Protein AF-A0A938QP86-F1 (afdb_monomer_lite)

Radius of gyration: 21.77 Å; chains: 1; bounding box: 45×34×70 Å

Sequence (304 aa):
MVDLVSLARGNDSGGDGAPPPTPDELLLELMDLVALAFPEALDELHVAFVPNEDGRRPALTNLDGRARPARGEAPVKRPALGHEDAAVLDAINALLHDFADATLSQGGVRVLRGRIAVTAADDGARDVSLFDDDAGGAVVMTRRFDASELRWLLFTPALFRALERTAPAEAAQKARIDEALAGMRRFDIDMKKGMITFSTPDRPSSPWKFELVGSFVDEPKRFLWGWANDQVDPALVRGVDALRQRSLDPGLRALTDGSFGGPEPLFTRLARHAAVETGAHGLYRAPFSSTQGKGIMYLALRSL

Structure (mmCIF, N/CA/C/O backbone):
data_AF-A0A938QP86-F1
#
_entry.id   AF-A0A938QP86-F1
#
loop_
_atom_site.group_PDB
_atom_site.id
_atom_site.type_symbol
_atom_site.label_atom_id
_atom_site.label_alt_id
_atom_site.label_comp_id
_atom_site.label_asym_id
_atom_site.label_entity_id
_atom_site.label_seq_id
_atom_site.pdbx_PDB_ins_code
_atom_site.Cartn_x
_atom_site.Cartn_y
_atom_site.Cartn_z
_atom_site.occupancy
_atom_site.B_iso_or_equiv
_atom_site.auth_seq_id
_atom_site.auth_comp_id
_atom_site.auth_asym_id
_atom_site.auth_atom_id
_atom_site.pdbx_PDB_model_num
ATOM 1 N N . MET A 1 1 ? -11.245 11.732 -6.481 1.00 36.31 1 MET A N 1
ATOM 2 C CA . MET A 1 1 ? -10.434 11.448 -5.279 1.00 36.31 1 MET A CA 1
ATOM 3 C C . MET A 1 1 ? -10.430 9.942 -5.119 1.00 36.31 1 MET A C 1
ATOM 5 O O . MET A 1 1 ? -11.492 9.359 -5.277 1.00 36.31 1 MET A O 1
ATOM 9 N N . VAL A 1 2 ? -9.260 9.309 -5.016 1.00 45.75 2 VAL A N 1
ATOM 10 C CA . VAL A 1 2 ? -9.191 7.843 -4.872 1.00 45.75 2 VAL A CA 1
ATOM 11 C C . VAL A 1 2 ? -9.717 7.519 -3.497 1.00 45.75 2 VAL A C 1
ATOM 13 O O . VAL A 1 2 ? -9.242 8.120 -2.536 1.00 45.75 2 VAL A O 1
ATOM 16 N N . ASP A 1 3 ? -10.683 6.621 -3.414 1.00 61.88 3 ASP A N 1
ATOM 17 C CA . ASP A 1 3 ? -11.089 6.104 -2.125 1.00 61.88 3 ASP A CA 1
ATOM 18 C C . ASP A 1 3 ? -9.978 5.181 -1.618 1.00 61.88 3 ASP A C 1
ATOM 20 O O . ASP A 1 3 ? -9.820 4.061 -2.100 1.00 61.88 3 ASP A O 1
ATOM 24 N N . LEU A 1 4 ? -9.153 5.707 -0.712 1.00 62.09 4 LEU A N 1
ATOM 25 C CA . LEU A 1 4 ? -8.081 4.973 -0.041 1.00 62.09 4 LEU A CA 1
ATOM 26 C C . LEU A 1 4 ? -8.611 3.719 0.659 1.00 62.09 4 LEU A C 1
ATOM 28 O O . LEU A 1 4 ? -7.887 2.728 0.720 1.00 62.09 4 LEU A O 1
ATOM 32 N N . VAL A 1 5 ? -9.881 3.740 1.075 1.00 57.41 5 VAL A N 1
ATOM 33 C CA . VAL A 1 5 ? -10.546 2.608 1.720 1.00 57.41 5 VAL A CA 1
ATOM 34 C C . VAL A 1 5 ? -10.750 1.452 0.732 1.00 57.41 5 VAL A C 1
ATOM 36 O O . VAL A 1 5 ? -10.484 0.282 1.005 1.00 57.41 5 VAL A O 1
ATOM 39 N N . SER A 1 6 ? -11.093 1.782 -0.512 1.00 57.72 6 SER A N 1
ATOM 40 C CA . SER A 1 6 ? -11.202 0.806 -1.601 1.00 57.72 6 SER A CA 1
ATOM 41 C C . SER A 1 6 ? -9.851 0.196 -2.030 1.00 57.72 6 SER A C 1
ATOM 43 O O . SER A 1 6 ? -9.838 -0.828 -2.718 1.00 57.72 6 SER A O 1
ATOM 45 N N . LEU A 1 7 ? -8.707 0.789 -1.655 1.00 54.91 7 LEU A N 1
ATOM 46 C CA . LEU A 1 7 ? -7.375 0.317 -2.070 1.00 54.91 7 LEU A CA 1
ATOM 47 C C . LEU A 1 7 ? -6.914 -0.925 -1.298 1.00 54.91 7 LEU A C 1
ATOM 49 O O . LEU A 1 7 ? -6.267 -1.790 -1.892 1.00 54.91 7 LEU A O 1
ATOM 53 N N . ALA A 1 8 ? -7.276 -1.033 -0.016 1.00 50.41 8 ALA A N 1
ATOM 54 C CA . ALA A 1 8 ? -6.948 -2.185 0.825 1.00 50.41 8 ALA A CA 1
ATOM 55 C C . ALA A 1 8 ? -7.876 -3.383 0.575 1.00 50.41 8 ALA A C 1
ATOM 57 O O . ALA A 1 8 ? -7.439 -4.533 0.631 1.00 50.41 8 ALA A O 1
ATOM 58 N N . ARG A 1 9 ? -9.143 -3.120 0.225 1.00 59.59 9 ARG A N 1
ATOM 59 C CA . ARG A 1 9 ? -10.179 -4.153 0.054 1.00 59.59 9 ARG A CA 1
ATOM 60 C C . ARG A 1 9 ? -10.063 -4.982 -1.221 1.00 59.59 9 ARG A C 1
ATOM 62 O O . ARG A 1 9 ? -10.899 -5.850 -1.435 1.00 59.59 9 ARG A O 1
ATOM 69 N N . GLY A 1 10 ? -9.050 -4.733 -2.058 1.00 54.06 10 GLY A N 1
ATOM 70 C CA . GLY A 1 10 ? -8.737 -5.554 -3.227 1.00 54.06 10 GLY A CA 1
ATOM 71 C C . GLY A 1 10 ? -9.985 -5.951 -4.015 1.00 54.06 10 GLY A C 1
ATOM 72 O O . GLY A 1 10 ? -10.284 -7.130 -4.083 1.00 54.06 10 GLY A O 1
ATOM 73 N N . ASN A 1 11 ? -10.720 -4.987 -4.588 1.00 48.16 11 ASN A N 1
ATOM 74 C CA . ASN A 1 11 ? -11.992 -5.231 -5.294 1.00 48.16 11 ASN A CA 1
ATOM 75 C C . ASN A 1 11 ? -11.871 -6.258 -6.447 1.00 48.16 11 ASN A C 1
ATOM 77 O O . ASN A 1 11 ? -11.733 -5.864 -7.603 1.00 48.16 11 ASN A O 1
ATOM 81 N N . ASP A 1 12 ? -11.951 -7.552 -6.142 1.00 47.44 12 ASP A N 1
ATOM 82 C CA . ASP A 1 12 ? -12.477 -8.600 -7.033 1.00 47.44 12 ASP A CA 1
ATOM 83 C C . ASP A 1 12 ? -14.023 -8.627 -6.990 1.00 47.44 12 ASP A C 1
ATOM 85 O O . ASP A 1 12 ? -14.690 -9.375 -7.701 1.00 47.44 12 ASP A O 1
ATOM 89 N N . SER A 1 13 ? -14.622 -7.753 -6.184 1.00 43.81 13 SER A N 1
ATOM 90 C CA . SER A 1 13 ? -16.052 -7.590 -5.936 1.00 43.81 13 SER A CA 1
ATOM 91 C C . SER A 1 13 ? -16.722 -6.622 -6.918 1.00 43.81 13 SER A C 1
ATOM 93 O O . SER A 1 13 ? -17.427 -5.695 -6.532 1.00 43.81 13 SER A O 1
ATOM 95 N N . GLY A 1 14 ? -16.581 -6.869 -8.221 1.00 43.28 14 GLY A N 1
ATOM 96 C CA . GLY A 1 14 ? -17.419 -6.225 -9.247 1.00 43.28 14 GLY A CA 1
ATOM 97 C C . GLY A 1 14 ? -18.897 -6.661 -9.229 1.00 43.28 14 GLY A C 1
ATOM 98 O O . GLY A 1 14 ? -19.609 -6.432 -10.203 1.00 43.28 14 GLY A O 1
ATOM 99 N N . GLY A 1 15 ? -19.356 -7.324 -8.164 1.00 45.28 15 GLY A N 1
ATOM 100 C CA . GLY A 1 15 ? -20.731 -7.775 -7.981 1.00 45.28 15 GLY A CA 1
ATOM 101 C C . GLY A 1 15 ? -21.369 -7.103 -6.770 1.00 45.28 15 GLY A C 1
ATOM 102 O O . GLY A 1 15 ? -20.756 -7.040 -5.707 1.00 45.28 15 GLY A O 1
ATOM 103 N N . ASP A 1 16 ? -22.611 -6.657 -6.948 1.00 54.44 16 ASP A N 1
ATOM 104 C CA . ASP A 1 16 ? -23.518 -5.979 -6.004 1.00 54.44 16 ASP A CA 1
ATOM 105 C C . ASP A 1 16 ? -23.929 -6.867 -4.795 1.00 54.44 16 ASP A C 1
ATOM 107 O O . ASP A 1 16 ? -25.095 -6.975 -4.425 1.00 54.44 16 ASP A O 1
ATOM 111 N N . GLY A 1 17 ? -22.975 -7.600 -4.214 1.00 70.50 17 GLY A N 1
ATOM 112 C CA . GLY A 1 17 ? -23.221 -8.656 -3.231 1.00 70.50 17 GLY A CA 1
ATOM 113 C C . GLY A 1 17 ? -21.987 -9.150 -2.474 1.00 70.50 17 GLY A C 1
ATOM 114 O O . GLY A 1 17 ? -22.040 -10.233 -1.891 1.00 70.50 17 GLY A O 1
ATOM 115 N N . ALA A 1 18 ? -20.877 -8.405 -2.474 1.00 76.12 18 ALA A N 1
ATOM 116 C CA . ALA A 1 18 ? -19.797 -8.705 -1.540 1.00 76.12 18 ALA A CA 1
ATOM 117 C C . ALA A 1 18 ? -20.290 -8.484 -0.098 1.00 76.12 18 ALA A C 1
ATOM 119 O O . ALA A 1 18 ? -20.993 -7.499 0.155 1.00 76.12 18 ALA A O 1
ATOM 120 N N . PRO A 1 19 ? -19.965 -9.388 0.844 1.00 85.06 19 PRO A N 1
ATOM 121 C CA . PRO A 1 19 ? -20.315 -9.178 2.239 1.00 85.06 19 PRO A CA 1
ATOM 122 C C . PRO A 1 19 ? -19.681 -7.870 2.744 1.00 85.06 19 PRO A C 1
ATOM 124 O O . PRO A 1 19 ? -18.599 -7.499 2.279 1.00 85.06 19 PRO A O 1
ATOM 127 N N . PRO A 1 20 ? -20.340 -7.155 3.674 1.00 89.44 20 PRO A N 1
ATOM 128 C CA . PRO A 1 20 ? -19.738 -5.984 4.297 1.00 89.44 20 PRO A CA 1
ATOM 129 C C . PRO A 1 20 ? -18.424 -6.378 4.990 1.00 89.44 20 PRO A C 1
ATOM 131 O O . PRO A 1 20 ? -18.319 -7.506 5.485 1.00 89.44 20 PRO A O 1
ATOM 134 N N . PRO A 1 21 ? -17.441 -5.464 5.051 1.00 92.69 21 PRO A N 1
ATOM 135 C CA . PRO A 1 21 ? -16.165 -5.741 5.693 1.00 92.69 21 PRO A CA 1
ATOM 136 C C . PRO A 1 21 ? -16.362 -6.068 7.177 1.00 92.69 21 PRO A C 1
ATOM 138 O O . PRO A 1 21 ? -17.222 -5.510 7.867 1.00 92.69 21 PRO A O 1
ATOM 141 N N . THR A 1 22 ? -15.549 -6.988 7.672 1.00 95.69 22 THR A N 1
ATOM 142 C CA . THR A 1 22 ? -15.495 -7.361 9.085 1.00 95.69 22 THR A CA 1
ATOM 143 C C . THR A 1 22 ? -14.710 -6.329 9.903 1.00 95.69 22 THR A C 1
ATOM 145 O O . THR A 1 22 ? -13.830 -5.653 9.364 1.00 95.69 22 THR A O 1
ATOM 148 N N . PRO A 1 23 ? -14.959 -6.214 11.224 1.00 96.69 23 PRO A N 1
ATOM 149 C CA . PRO A 1 23 ? -14.144 -5.381 12.106 1.00 96.69 23 PRO A CA 1
ATOM 150 C C . PRO A 1 23 ? -12.644 -5.686 12.007 1.00 96.69 23 PRO A C 1
ATOM 152 O O . PRO A 1 23 ? -11.834 -4.766 12.057 1.00 96.69 23 PRO A O 1
ATOM 155 N N . ASP A 1 24 ? -12.272 -6.955 11.823 1.00 96.44 24 ASP A N 1
ATOM 156 C CA . ASP A 1 24 ? -10.874 -7.378 11.711 1.00 96.44 24 ASP A CA 1
ATOM 157 C C . ASP A 1 24 ? -10.206 -6.850 10.432 1.00 96.44 24 ASP A C 1
ATOM 159 O O . ASP A 1 24 ? -9.094 -6.325 10.495 1.00 96.44 24 ASP A O 1
ATOM 163 N N . GLU A 1 25 ? -10.886 -6.934 9.284 1.00 94.81 25 GLU A N 1
ATOM 164 C CA . GLU A 1 25 ? -10.389 -6.381 8.015 1.00 94.81 25 GLU A CA 1
ATOM 165 C C . GLU A 1 25 ? -10.189 -4.866 8.113 1.00 94.81 25 GLU A C 1
ATOM 167 O O . GLU A 1 25 ? -9.149 -4.347 7.706 1.00 94.81 25 GLU A O 1
ATOM 172 N N . LEU A 1 26 ? -11.146 -4.167 8.730 1.00 96.56 26 LEU A N 1
ATOM 173 C CA . LEU A 1 26 ? -11.072 -2.723 8.950 1.00 96.56 26 LEU A CA 1
ATOM 174 C C . LEU A 1 26 ? -9.932 -2.345 9.900 1.00 96.56 26 LEU A C 1
ATOM 176 O O . LEU A 1 26 ? -9.265 -1.339 9.687 1.00 96.56 26 LEU A O 1
ATOM 180 N N . LEU A 1 27 ? -9.658 -3.144 10.933 1.00 97.19 27 LEU A N 1
ATOM 181 C CA . LEU A 1 27 ? -8.523 -2.900 11.825 1.00 97.19 27 LEU A CA 1
ATOM 182 C C . LEU A 1 27 ? -7.174 -3.072 11.123 1.00 97.19 27 LEU A C 1
ATOM 184 O O . LEU A 1 27 ? -6.269 -2.274 11.363 1.00 97.19 27 LEU A O 1
ATOM 188 N N . LEU A 1 28 ? -7.023 -4.077 10.258 1.00 95.38 28 LEU A N 1
ATOM 189 C CA . LEU A 1 28 ? -5.807 -4.237 9.453 1.00 95.38 28 LEU A CA 1
ATOM 190 C C . LEU A 1 28 ? -5.635 -3.061 8.483 1.00 95.38 28 LEU A C 1
ATOM 192 O O . LEU A 1 28 ? -4.550 -2.493 8.376 1.00 95.38 28 LEU A O 1
ATOM 196 N N . GLU A 1 29 ? -6.717 -2.637 7.841 1.00 94.94 29 GLU A N 1
ATOM 197 C CA . GLU A 1 29 ? -6.720 -1.479 6.952 1.00 94.94 29 GLU A CA 1
ATOM 198 C C . GLU A 1 29 ? -6.389 -0.168 7.697 1.00 94.94 29 GLU A C 1
ATOM 200 O O . GLU A 1 29 ? -5.615 0.657 7.205 1.00 94.94 29 GLU A O 1
ATOM 205 N N . LEU A 1 30 ? -6.878 -0.004 8.931 1.00 96.56 30 LEU A N 1
ATOM 206 C CA . LEU A 1 30 ? -6.497 1.109 9.800 1.00 96.56 30 LEU A CA 1
ATOM 207 C C . LEU A 1 30 ? -4.992 1.103 10.072 1.00 96.56 30 LEU A C 1
ATOM 209 O O . LEU A 1 30 ? -4.360 2.155 10.001 1.00 96.56 30 LEU A O 1
ATOM 213 N N . MET A 1 31 ? -4.402 -0.061 10.362 1.00 95.94 31 MET A N 1
ATOM 214 C CA . MET A 1 31 ? -2.956 -0.172 10.580 1.00 95.94 31 MET A CA 1
ATOM 215 C C . MET A 1 31 ? -2.154 0.224 9.331 1.00 95.94 31 MET A C 1
ATOM 217 O O . MET A 1 31 ? -1.142 0.911 9.469 1.00 95.94 31 MET A O 1
ATOM 221 N N . ASP A 1 32 ? -2.619 -0.137 8.132 1.00 94.19 32 ASP A N 1
ATOM 222 C CA . ASP A 1 32 ? -2.009 0.273 6.858 1.00 94.19 32 ASP A CA 1
ATOM 223 C C . ASP A 1 32 ? -2.053 1.798 6.658 1.00 94.19 32 ASP A C 1
ATOM 225 O O . ASP A 1 32 ? -1.037 2.424 6.334 1.00 94.19 32 ASP A O 1
ATOM 229 N N . LEU A 1 33 ? -3.212 2.423 6.891 1.00 95.12 33 LEU A N 1
ATOM 230 C CA . LEU A 1 33 ? -3.362 3.878 6.783 1.00 95.12 33 LEU A CA 1
ATOM 231 C C . LEU A 1 33 ? -2.523 4.615 7.829 1.00 95.12 33 LEU A C 1
ATOM 233 O O . LEU A 1 33 ? -1.889 5.626 7.525 1.00 95.12 33 LEU A O 1
ATOM 237 N N . VAL A 1 34 ? -2.464 4.093 9.053 1.00 94.81 34 VAL A N 1
ATOM 238 C CA . VAL A 1 34 ? -1.620 4.665 10.101 1.00 94.81 34 VAL A CA 1
ATOM 239 C C . VAL A 1 34 ? -0.143 4.527 9.755 1.00 94.81 34 VAL A C 1
ATOM 241 O O . VAL A 1 34 ? 0.599 5.476 9.990 1.00 94.81 34 VAL A O 1
ATOM 244 N N . ALA A 1 35 ? 0.303 3.430 9.142 1.00 93.81 35 ALA A N 1
ATOM 245 C CA . ALA A 1 35 ? 1.689 3.301 8.692 1.00 93.81 35 ALA A CA 1
ATOM 246 C C . ALA A 1 35 ? 2.068 4.371 7.646 1.00 93.81 35 ALA A C 1
ATOM 248 O O . ALA A 1 35 ? 3.214 4.822 7.603 1.00 93.81 35 ALA A O 1
ATOM 249 N N . LEU A 1 36 ? 1.114 4.847 6.836 1.00 93.69 36 LEU A N 1
ATOM 250 C CA . LEU A 1 36 ? 1.328 5.994 5.943 1.00 93.69 36 LEU A CA 1
ATOM 251 C C . LEU A 1 36 ? 1.459 7.332 6.689 1.00 93.69 36 LEU A C 1
ATOM 253 O O . LEU A 1 36 ? 2.044 8.266 6.143 1.00 93.69 36 LEU A O 1
ATOM 257 N N . ALA A 1 37 ? 0.943 7.457 7.909 1.00 92.38 37 ALA A N 1
ATOM 258 C CA . ALA A 1 37 ? 1.147 8.634 8.756 1.00 92.38 37 ALA A CA 1
ATOM 259 C C . ALA A 1 37 ? 2.406 8.497 9.640 1.00 92.38 37 ALA A C 1
ATOM 261 O O . ALA A 1 37 ? 3.150 9.460 9.816 1.00 92.38 37 ALA A O 1
ATOM 262 N N . PHE A 1 38 ? 2.686 7.284 10.123 1.00 92.38 38 PHE A N 1
ATOM 263 C CA . PHE A 1 38 ? 3.784 6.927 11.021 1.00 92.38 38 PHE A CA 1
ATOM 264 C C . PHE A 1 38 ? 4.635 5.824 10.379 1.00 92.38 38 PHE A C 1
ATOM 266 O O . PHE A 1 38 ? 4.375 4.639 10.583 1.00 92.38 38 PHE A O 1
ATOM 273 N N . PRO A 1 39 ? 5.673 6.182 9.602 1.00 90.88 39 PRO A N 1
ATOM 274 C CA . PRO A 1 39 ? 6.473 5.202 8.867 1.00 90.88 39 PRO A CA 1
ATOM 275 C C . PRO A 1 39 ? 7.356 4.315 9.755 1.00 90.88 39 PRO A C 1
ATOM 277 O O . PRO A 1 39 ? 7.891 3.307 9.289 1.00 90.88 39 PRO A O 1
ATOM 280 N N . GLU A 1 40 ? 7.551 4.691 11.018 1.00 90.94 40 GLU A N 1
ATOM 281 C CA . GLU A 1 40 ? 8.317 3.909 11.982 1.00 90.94 40 GLU A CA 1
ATOM 282 C C . GLU A 1 40 ? 7.492 2.766 12.575 1.00 90.94 40 GLU A C 1
ATOM 284 O O . GLU A 1 40 ? 6.270 2.827 12.684 1.00 90.94 40 GLU A O 1
ATOM 289 N N . ALA A 1 41 ? 8.177 1.705 13.003 1.00 89.25 41 ALA A N 1
ATOM 290 C CA . ALA A 1 41 ? 7.521 0.656 13.769 1.00 89.25 41 ALA A CA 1
ATOM 291 C C . ALA A 1 41 ? 7.086 1.226 15.122 1.00 89.25 41 ALA A C 1
ATOM 293 O O . ALA A 1 41 ? 7.925 1.686 15.891 1.00 89.25 41 ALA A O 1
ATOM 294 N N . LEU A 1 42 ? 5.790 1.179 15.418 1.00 91.94 42 LEU A N 1
ATOM 295 C CA . LEU A 1 42 ? 5.244 1.632 16.693 1.00 91.94 42 LEU A CA 1
ATOM 296 C C . LEU A 1 42 ? 5.195 0.472 17.698 1.00 91.94 42 LEU A C 1
ATOM 298 O O . LEU A 1 42 ? 4.780 -0.637 17.352 1.00 91.94 42 LEU A O 1
ATOM 302 N N . ASP A 1 43 ? 5.614 0.737 18.937 1.00 93.88 43 ASP A N 1
ATOM 303 C CA . ASP A 1 43 ? 5.318 -0.128 20.087 1.00 93.88 43 ASP A CA 1
ATOM 304 C C . ASP A 1 43 ? 3.880 0.064 20.559 1.00 93.88 43 ASP A C 1
ATOM 306 O O . ASP A 1 43 ? 3.257 -0.864 21.071 1.00 93.88 43 ASP A O 1
ATOM 310 N N . GLU A 1 44 ? 3.367 1.280 20.398 1.00 95.81 44 GLU A N 1
ATOM 311 C CA . GLU A 1 44 ? 2.047 1.674 20.853 1.00 95.81 44 GLU A CA 1
ATOM 312 C C . GLU A 1 44 ? 1.468 2.711 19.891 1.00 95.81 44 GLU A C 1
ATOM 314 O O . GLU A 1 44 ? 2.169 3.633 19.479 1.00 95.81 44 GLU A O 1
ATOM 319 N N . LEU A 1 45 ? 0.199 2.556 19.537 1.00 97.00 45 LEU A N 1
ATOM 320 C CA . LEU A 1 45 ? -0.573 3.451 18.681 1.00 97.00 45 LEU A CA 1
ATOM 321 C C . LEU A 1 45 ? -1.912 3.724 19.361 1.00 97.00 45 LEU A C 1
ATOM 323 O O . LEU A 1 45 ? -2.565 2.791 19.825 1.00 97.00 45 LEU A O 1
ATOM 327 N N . HIS A 1 46 ? -2.336 4.984 19.364 1.00 97.94 46 HIS A N 1
ATOM 328 C CA . HIS A 1 46 ? -3.641 5.421 19.845 1.00 97.94 46 HIS A CA 1
ATOM 329 C C . HIS A 1 46 ? -4.364 6.207 18.757 1.00 97.94 46 HIS A C 1
ATOM 331 O O . HIS A 1 46 ? -3.870 7.227 18.276 1.00 97.94 46 HIS A O 1
ATOM 337 N N . VAL A 1 47 ? -5.563 5.749 18.412 1.00 98.38 47 VAL A N 1
ATOM 338 C CA . VAL A 1 47 ? -6.491 6.433 17.507 1.00 98.38 47 VAL A CA 1
ATOM 339 C C . VAL A 1 47 ? -7.678 6.892 18.341 1.00 98.38 47 VAL A C 1
ATOM 341 O O . VAL A 1 47 ? -8.522 6.072 18.698 1.00 98.38 47 VAL A O 1
ATOM 344 N N . ALA A 1 48 ? -7.724 8.173 18.705 1.00 98.50 48 ALA A N 1
ATOM 345 C CA . ALA A 1 48 ? -8.819 8.738 19.490 1.00 98.50 48 ALA A CA 1
ATOM 346 C C . ALA A 1 48 ? -9.845 9.408 18.577 1.00 98.50 48 ALA A C 1
ATOM 348 O O . ALA A 1 48 ? -9.488 10.075 17.601 1.00 98.50 48 ALA A O 1
ATOM 349 N N . PHE A 1 49 ? -11.120 9.245 18.907 1.00 98.62 49 PHE A N 1
ATOM 350 C CA . PHE A 1 49 ? -12.216 9.778 18.114 1.00 98.62 49 PHE A CA 1
ATOM 351 C C . PHE A 1 49 ? -13.397 10.191 18.990 1.00 98.62 49 PHE A C 1
ATOM 353 O O . PHE A 1 49 ? -13.618 9.672 20.085 1.00 98.62 49 PHE A O 1
ATOM 360 N N . VAL A 1 50 ? -14.162 11.155 18.493 1.00 98.50 50 VAL A N 1
ATOM 361 C CA . VAL A 1 50 ? -15.398 11.648 19.115 1.00 98.50 50 VAL A CA 1
ATOM 362 C C . VAL A 1 50 ? -16.497 11.721 18.059 1.00 98.50 50 VAL A C 1
ATOM 364 O O . VAL A 1 50 ? -16.180 11.692 16.870 1.00 98.50 50 VAL A O 1
ATOM 367 N N . PRO A 1 51 ? -17.777 11.852 18.440 1.00 98.38 51 PRO A N 1
ATOM 368 C CA . PRO A 1 51 ? -18.827 12.059 17.459 1.00 98.38 51 PRO A CA 1
ATOM 369 C C . PRO A 1 51 ? -18.544 13.326 16.638 1.00 98.38 51 PRO A C 1
ATOM 371 O O . PRO A 1 51 ? -18.183 14.365 17.194 1.00 98.38 51 PRO A O 1
ATOM 374 N N . ASN A 1 52 ? -18.704 13.237 15.321 1.00 97.00 52 ASN A N 1
ATOM 375 C CA . ASN A 1 52 ? -18.664 14.366 14.395 1.00 97.00 52 ASN A CA 1
ATOM 376 C C . ASN A 1 52 ? -19.792 15.384 14.690 1.00 97.00 52 ASN A C 1
ATOM 378 O O . ASN A 1 52 ? -20.614 15.192 15.584 1.00 97.00 52 ASN A O 1
ATOM 382 N N . GLU A 1 53 ? -19.865 16.468 13.912 1.00 96.19 53 GLU A N 1
ATOM 383 C CA . GLU A 1 53 ? -20.812 17.571 14.158 1.00 96.19 53 GLU A CA 1
ATOM 384 C C . GLU A 1 53 ? -22.292 17.147 14.205 1.00 96.19 53 GLU A C 1
ATOM 386 O O . GLU A 1 53 ? -23.065 17.725 14.967 1.00 96.19 53 GLU A O 1
ATOM 391 N N . ASP A 1 54 ? -22.698 16.134 13.428 1.00 96.00 54 ASP A N 1
ATOM 392 C CA . ASP A 1 54 ? -24.076 15.618 13.444 1.00 96.00 54 ASP A CA 1
ATOM 393 C C . ASP A 1 54 ? -24.330 14.569 14.543 1.00 96.00 54 ASP A C 1
ATOM 395 O O . ASP A 1 54 ? -25.471 14.139 14.738 1.00 96.00 54 ASP A O 1
ATOM 399 N N . GLY A 1 55 ? -23.283 14.170 15.272 1.00 96.19 55 GLY A N 1
ATOM 400 C CA . GLY A 1 55 ? -23.324 13.189 16.349 1.00 96.19 55 GLY A CA 1
ATOM 401 C C . GLY A 1 55 ? -23.571 11.751 15.890 1.00 96.19 55 GLY A C 1
ATOM 402 O O . GLY A 1 55 ? -23.892 10.903 16.722 1.00 96.19 55 GLY A O 1
ATOM 403 N N . ARG A 1 56 ? -23.483 11.452 14.586 1.00 95.44 56 ARG A N 1
ATOM 404 C CA . ARG A 1 56 ? -23.869 10.141 14.027 1.00 95.44 56 ARG A CA 1
ATOM 405 C C . ARG A 1 56 ? -22.692 9.247 13.679 1.00 95.44 56 ARG A C 1
ATOM 407 O O . ARG A 1 56 ? -22.907 8.048 13.484 1.00 95.44 56 ARG A O 1
ATOM 414 N N . ARG A 1 57 ? -21.492 9.811 13.547 1.00 96.44 57 ARG A N 1
ATOM 415 C CA . ARG A 1 57 ? -20.290 9.104 13.093 1.00 96.44 57 ARG A CA 1
ATOM 416 C C . ARG A 1 57 ? -19.099 9.449 13.979 1.00 96.44 57 ARG A C 1
ATOM 418 O O . ARG A 1 57 ? -19.009 10.587 14.431 1.00 96.44 57 ARG A O 1
ATOM 425 N N . PRO A 1 58 ? -18.173 8.513 14.219 1.00 97.75 58 PRO A N 1
ATOM 426 C CA . PRO A 1 58 ? -16.904 8.867 14.832 1.00 97.75 58 PRO A CA 1
ATOM 427 C C . PRO A 1 58 ? -16.088 9.748 13.874 1.00 97.75 58 PRO A C 1
ATOM 429 O O . PRO A 1 58 ? -16.105 9.552 12.659 1.00 97.75 58 PRO A O 1
ATOM 432 N N . ALA A 1 59 ? -15.368 10.709 14.435 1.00 97.69 59 ALA A N 1
ATOM 433 C CA . ALA A 1 59 ? -14.385 11.541 13.763 1.00 97.69 59 ALA A CA 1
ATOM 434 C C . ALA A 1 59 ? -13.083 11.529 14.565 1.00 97.69 59 ALA A C 1
ATOM 436 O O . ALA A 1 59 ? -13.086 11.701 15.788 1.00 97.69 59 ALA A O 1
ATOM 437 N N . LEU A 1 60 ? -11.974 11.322 13.864 1.00 98.06 60 LEU A N 1
ATOM 438 C CA . LEU A 1 60 ? -10.622 11.329 14.399 1.00 98.06 60 LEU A CA 1
ATOM 439 C C . LEU A 1 60 ? -10.327 12.677 15.071 1.00 98.06 60 LEU A C 1
ATOM 441 O O . LEU A 1 60 ? -10.457 13.731 14.452 1.00 98.06 60 LEU A O 1
ATOM 445 N N . THR A 1 61 ? -9.884 12.640 16.325 1.00 97.69 61 THR A N 1
ATOM 446 C CA . THR A 1 61 ? -9.453 13.830 17.078 1.00 97.69 61 THR A CA 1
ATOM 447 C C . THR A 1 61 ? -7.968 13.825 17.370 1.00 97.69 61 THR A C 1
ATOM 449 O O . THR A 1 61 ? -7.346 14.885 17.402 1.00 97.69 61 THR A O 1
ATOM 452 N N . ASN A 1 62 ? -7.399 12.642 17.585 1.00 97.19 62 ASN A N 1
ATOM 453 C CA . ASN A 1 62 ? -5.980 12.482 17.825 1.00 97.19 62 ASN A CA 1
ATOM 454 C C . ASN A 1 62 ? -5.481 11.174 17.220 1.00 97.19 62 ASN A C 1
ATOM 456 O O . ASN A 1 62 ? -6.156 10.144 17.282 1.00 97.19 62 ASN A O 1
ATOM 460 N N . LEU A 1 63 ? -4.269 11.228 16.686 1.00 96.81 63 LEU A N 1
ATOM 461 C CA . LEU A 1 63 ? -3.542 10.078 16.189 1.00 96.81 63 LEU A CA 1
ATOM 462 C C . LEU A 1 63 ? -2.120 10.171 16.737 1.00 96.81 63 LEU A C 1
ATOM 464 O O . LEU A 1 63 ? -1.364 11.055 16.342 1.00 96.81 63 LEU A O 1
ATOM 468 N N . ASP A 1 64 ? -1.791 9.291 17.677 1.00 96.19 64 ASP A N 1
ATOM 469 C CA . ASP A 1 64 ? -0.528 9.324 18.415 1.00 96.19 6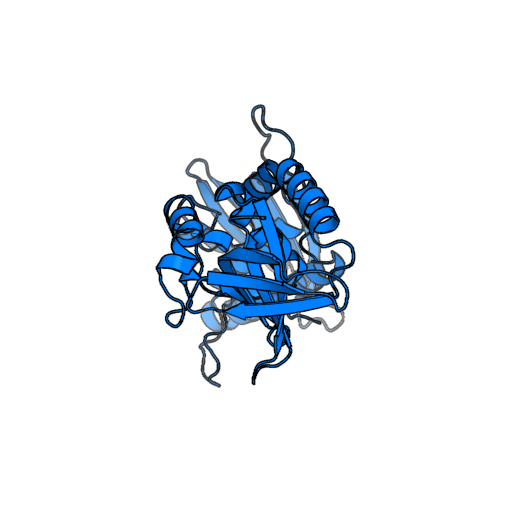4 ASP A CA 1
ATOM 470 C C . ASP A 1 64 ? 0.141 7.948 18.413 1.00 96.19 64 ASP A C 1
ATOM 472 O O . ASP A 1 64 ? -0.526 6.913 18.375 1.00 96.19 64 ASP A O 1
ATOM 476 N N . GLY A 1 65 ? 1.468 7.928 18.459 1.00 93.62 65 GLY A N 1
ATOM 477 C CA . GLY A 1 65 ? 2.252 6.710 18.369 1.00 93.62 65 GLY A CA 1
ATOM 478 C C . GLY A 1 65 ? 3.579 6.818 19.103 1.00 93.62 65 GLY A C 1
ATOM 479 O O . GLY A 1 65 ? 4.340 7.767 18.922 1.00 93.62 65 GLY A O 1
ATOM 480 N N . ARG A 1 66 ? 3.906 5.791 19.890 1.00 94.19 66 ARG A N 1
ATOM 481 C CA . ARG A 1 66 ? 5.237 5.618 20.469 1.00 94.19 66 ARG A CA 1
ATOM 482 C C . ARG A 1 66 ? 6.057 4.710 19.567 1.00 94.19 66 ARG A C 1
ATOM 484 O O . ARG A 1 66 ? 5.816 3.503 19.506 1.00 94.19 66 ARG A O 1
ATOM 491 N N . ALA A 1 67 ? 7.047 5.288 18.896 1.00 90.00 67 ALA A N 1
ATOM 492 C CA . ALA A 1 67 ? 8.000 4.528 18.102 1.00 90.00 67 ALA A CA 1
ATOM 493 C C . ALA A 1 67 ? 8.750 3.503 18.964 1.00 90.00 67 ALA A C 1
ATOM 495 O O . ALA A 1 67 ? 9.186 3.797 20.081 1.00 90.00 67 ALA A O 1
ATOM 496 N N . ARG A 1 68 ? 8.928 2.303 18.413 1.00 85.25 68 ARG A N 1
ATOM 497 C CA . ARG A 1 68 ? 9.845 1.300 18.939 1.00 85.25 68 ARG A CA 1
ATOM 498 C C . ARG A 1 68 ? 11.265 1.804 18.703 1.00 85.25 68 ARG A C 1
ATOM 500 O O . ARG A 1 68 ? 11.637 1.988 17.541 1.00 85.25 68 ARG A O 1
ATOM 507 N N . PRO A 1 69 ? 12.088 2.003 19.747 1.00 73.88 69 PRO A N 1
ATOM 508 C CA . PRO A 1 69 ? 13.453 2.463 19.557 1.00 73.88 69 PRO A CA 1
ATOM 509 C C . PRO A 1 69 ? 14.213 1.457 18.691 1.00 73.88 69 PRO A C 1
ATOM 511 O O . PRO A 1 69 ? 14.459 0.315 19.088 1.00 73.88 69 PRO A O 1
ATOM 514 N N . ALA A 1 70 ? 14.578 1.892 17.489 1.00 67.88 70 ALA A N 1
ATOM 515 C CA . ALA A 1 70 ? 15.420 1.134 16.585 1.00 67.88 70 ALA A CA 1
ATOM 516 C C . ALA A 1 70 ? 16.765 0.860 17.273 1.00 67.88 70 ALA A C 1
ATOM 518 O O . ALA A 1 70 ? 17.552 1.777 17.518 1.00 67.88 70 ALA A O 1
ATOM 519 N N . ARG A 1 71 ? 17.058 -0.404 17.605 1.00 73.81 71 ARG A N 1
ATOM 520 C CA . ARG A 1 71 ? 18.376 -0.787 18.134 1.00 73.81 71 ARG A CA 1
ATOM 521 C C . ARG A 1 71 ? 19.418 -0.679 17.019 1.00 73.81 71 ARG A C 1
ATOM 523 O O . ARG A 1 71 ? 19.701 -1.654 16.337 1.00 73.81 71 ARG A O 1
ATOM 530 N N . GLY A 1 72 ? 19.981 0.516 16.846 1.00 77.12 72 GLY A N 1
ATOM 531 C CA . GLY A 1 72 ? 21.050 0.783 15.881 1.00 77.12 72 GLY A CA 1
ATOM 532 C C . GLY A 1 72 ? 20.598 0.902 14.423 1.00 77.12 72 GLY A C 1
ATOM 533 O O . GLY A 1 72 ? 21.449 0.926 13.538 1.00 77.12 72 GLY A O 1
ATOM 534 N N . GLU A 1 73 ? 19.294 0.992 14.156 1.00 79.31 73 GLU A N 1
ATOM 535 C CA . GLU A 1 73 ? 18.774 1.218 12.804 1.00 79.31 73 GLU A CA 1
ATOM 536 C C . GLU A 1 73 ? 18.411 2.693 12.612 1.00 79.31 73 GLU A C 1
ATOM 538 O O . GLU A 1 73 ? 18.016 3.384 13.552 1.00 79.31 73 GLU A O 1
ATOM 543 N N . ALA A 1 74 ? 18.557 3.190 11.385 1.00 81.31 74 ALA A N 1
ATOM 544 C CA . ALA A 1 74 ? 18.164 4.553 11.062 1.00 81.31 74 ALA A CA 1
ATOM 545 C C . ALA A 1 74 ? 16.630 4.721 11.148 1.00 81.31 74 ALA A C 1
ATOM 547 O O . ALA A 1 74 ? 15.901 3.779 10.814 1.00 81.31 74 ALA A O 1
ATOM 548 N N . PRO A 1 75 ? 16.139 5.918 11.527 1.00 84.69 75 PRO A N 1
ATOM 549 C CA . PRO A 1 75 ? 14.726 6.277 11.428 1.00 84.69 75 PRO A CA 1
ATOM 550 C C . PRO A 1 75 ? 14.158 5.965 10.042 1.00 84.69 75 PRO A C 1
ATOM 552 O O . PRO A 1 75 ? 14.791 6.253 9.019 1.00 84.69 75 PRO A O 1
ATOM 555 N N . VAL A 1 76 ? 12.961 5.382 10.001 1.00 87.31 76 VAL A N 1
ATOM 556 C CA . VAL A 1 76 ? 12.296 5.045 8.739 1.00 87.31 76 VAL A CA 1
ATOM 557 C C . VAL A 1 76 ? 11.599 6.291 8.219 1.00 87.31 76 VAL A C 1
ATOM 559 O O . VAL A 1 76 ? 10.727 6.848 8.876 1.00 87.31 76 VAL A O 1
ATOM 562 N N . LYS A 1 77 ? 11.973 6.738 7.021 1.00 88.12 77 LYS A N 1
ATOM 563 C CA . LYS A 1 77 ? 11.299 7.858 6.362 1.00 88.12 77 LYS A CA 1
ATOM 564 C C . LYS A 1 77 ? 10.133 7.343 5.538 1.00 88.12 77 LYS A C 1
ATOM 566 O O . LYS A 1 77 ? 10.266 6.334 4.848 1.00 88.12 77 LYS A O 1
ATOM 571 N N . ARG A 1 78 ? 9.020 8.078 5.552 1.00 88.69 78 ARG A N 1
ATOM 572 C CA . ARG A 1 78 ? 7.907 7.819 4.640 1.00 88.69 78 ARG A CA 1
ATOM 573 C C . ARG A 1 78 ? 8.358 8.102 3.203 1.00 88.69 78 ARG A C 1
ATOM 575 O O . ARG A 1 78 ? 8.707 9.249 2.908 1.00 88.69 78 ARG A O 1
ATOM 582 N N . PRO A 1 79 ? 8.339 7.113 2.295 1.00 90.44 79 PRO A N 1
ATOM 583 C CA . PRO A 1 79 ? 8.653 7.366 0.897 1.00 90.44 79 PRO A CA 1
ATOM 584 C C . PRO A 1 79 ? 7.581 8.259 0.253 1.00 90.44 79 PRO A C 1
ATOM 586 O O . PRO A 1 79 ? 6.420 8.251 0.658 1.00 90.44 79 PRO A O 1
ATOM 589 N N . ALA A 1 80 ? 7.943 9.010 -0.789 1.00 92.56 80 ALA A N 1
ATOM 590 C CA . ALA A 1 80 ? 6.981 9.789 -1.569 1.00 92.56 80 ALA A CA 1
ATOM 591 C C . ALA A 1 80 ? 6.120 8.856 -2.442 1.00 92.56 80 ALA A C 1
ATOM 593 O O . ALA A 1 80 ? 6.434 8.605 -3.605 1.00 92.56 80 ALA A O 1
ATOM 594 N N . LEU A 1 81 ? 5.056 8.307 -1.852 1.00 94.62 81 LEU A N 1
ATOM 595 C CA . LEU A 1 81 ? 4.162 7.328 -2.480 1.00 94.62 81 LEU A CA 1
ATOM 596 C C . LEU A 1 81 ? 2.935 7.966 -3.155 1.00 94.62 81 LEU A C 1
ATOM 598 O O . LEU A 1 81 ? 2.136 7.259 -3.755 1.00 94.62 81 LEU A O 1
ATOM 602 N N . GLY A 1 82 ? 2.789 9.295 -3.101 1.00 94.31 82 GLY A N 1
ATOM 603 C CA . GLY A 1 82 ? 1.661 10.015 -3.713 1.00 94.31 82 GLY A CA 1
ATOM 604 C C . GLY A 1 82 ? 0.373 10.004 -2.887 1.00 94.31 82 GLY A C 1
ATOM 605 O O . GLY A 1 82 ? -0.696 10.265 -3.433 1.00 94.31 82 GLY A O 1
ATOM 606 N N . HIS A 1 83 ? 0.471 9.688 -1.594 1.00 92.50 83 HIS A N 1
ATOM 607 C CA . HIS A 1 83 ? -0.603 9.875 -0.623 1.00 92.50 83 HIS A CA 1
ATOM 608 C C . HIS A 1 83 ? -0.413 11.227 0.068 1.00 92.50 83 HIS A C 1
ATOM 610 O O . HIS A 1 83 ? 0.609 11.446 0.718 1.00 92.50 83 HIS A O 1
ATOM 616 N N . GLU A 1 84 ? -1.383 12.124 -0.091 1.00 93.56 84 GLU A N 1
ATOM 617 C CA . GLU A 1 84 ? -1.415 13.402 0.623 1.00 93.56 84 GLU A CA 1
ATOM 618 C C . GLU A 1 84 ? -1.889 13.189 2.064 1.00 93.56 84 GLU A C 1
ATOM 620 O O . GLU A 1 84 ? -2.805 12.398 2.296 1.00 93.56 84 GLU A O 1
ATOM 625 N N . ASP A 1 85 ? -1.323 13.927 3.021 1.00 93.38 85 ASP A N 1
ATOM 626 C CA . ASP A 1 85 ? -1.643 13.765 4.450 1.00 93.38 85 ASP A CA 1
ATOM 627 C C . ASP A 1 85 ? -3.137 13.939 4.732 1.00 93.38 85 ASP A C 1
ATOM 629 O O . ASP A 1 85 ? -3.738 13.122 5.425 1.00 93.38 85 ASP A O 1
ATOM 633 N N . ALA A 1 86 ? -3.758 14.954 4.126 1.00 94.44 86 ALA A N 1
ATOM 634 C CA . ALA A 1 86 ? -5.193 15.189 4.252 1.00 94.44 86 ALA A CA 1
ATOM 635 C C . ALA A 1 86 ? -6.018 13.990 3.753 1.00 94.44 86 ALA A C 1
ATOM 637 O O . ALA A 1 86 ? -6.948 13.566 4.427 1.00 94.44 86 ALA A O 1
ATOM 638 N N . ALA A 1 87 ? -5.626 13.382 2.629 1.00 93.06 87 ALA A N 1
ATOM 639 C CA . ALA A 1 87 ? -6.330 12.224 2.085 1.00 93.06 87 ALA A CA 1
ATOM 640 C C . ALA A 1 87 ? -6.185 10.984 2.983 1.00 93.06 87 ALA A C 1
ATOM 642 O O . ALA A 1 87 ? -7.135 10.217 3.117 1.00 93.06 87 ALA A O 1
ATOM 643 N N . VAL A 1 88 ? -5.022 10.790 3.617 1.00 94.25 88 VAL A N 1
ATOM 644 C CA . VAL A 1 88 ? -4.821 9.709 4.599 1.00 94.25 88 VAL A CA 1
ATOM 645 C C . VAL A 1 88 ? -5.717 9.919 5.822 1.00 94.25 88 VAL A C 1
ATOM 647 O O . VAL A 1 88 ? -6.369 8.977 6.263 1.00 94.25 88 VAL A O 1
ATOM 650 N N . LEU A 1 89 ? -5.806 11.146 6.344 1.00 95.62 89 LEU A N 1
ATOM 651 C CA . LEU A 1 89 ? -6.678 11.463 7.481 1.00 95.62 89 LEU A CA 1
ATOM 652 C C . LEU A 1 89 ? -8.167 11.316 7.136 1.00 95.62 89 LEU A C 1
ATOM 654 O O . LEU A 1 89 ? -8.933 10.789 7.945 1.00 95.62 89 LEU A O 1
ATOM 658 N N . ASP A 1 90 ? -8.582 11.728 5.938 1.00 95.12 90 ASP A N 1
ATOM 659 C CA . ASP A 1 90 ? -9.951 11.529 5.449 1.00 95.12 90 ASP A CA 1
ATOM 660 C C . ASP A 1 90 ? -10.290 10.034 5.347 1.00 95.12 90 ASP A C 1
ATOM 662 O O . ASP A 1 90 ? -11.371 9.610 5.760 1.00 95.12 90 ASP A O 1
ATOM 666 N N . ALA A 1 91 ? -9.346 9.218 4.869 1.00 95.06 91 ALA A N 1
ATOM 667 C CA . ALA A 1 91 ? -9.502 7.768 4.789 1.00 95.06 91 ALA A CA 1
ATOM 668 C C . ALA A 1 91 ? -9.635 7.117 6.172 1.00 95.06 91 ALA A C 1
ATOM 670 O O . ALA A 1 91 ? -10.503 6.271 6.366 1.00 95.06 91 ALA A O 1
ATOM 671 N N . ILE A 1 92 ? -8.831 7.548 7.152 1.00 96.62 92 ILE A N 1
ATOM 672 C CA . ILE A 1 92 ? -8.943 7.073 8.540 1.00 96.62 92 ILE A CA 1
ATOM 673 C C . ILE A 1 92 ? -10.319 7.429 9.117 1.00 96.62 92 ILE A C 1
ATOM 675 O O . ILE A 1 92 ? -10.949 6.584 9.746 1.00 96.62 92 ILE A O 1
ATOM 679 N N . ASN A 1 93 ? -10.826 8.643 8.878 1.00 96.50 93 ASN A N 1
ATOM 680 C CA . ASN A 1 93 ? -12.172 9.036 9.311 1.00 96.50 93 ASN A CA 1
ATOM 681 C C . ASN A 1 93 ? -13.270 8.166 8.683 1.00 96.50 93 ASN A C 1
ATOM 683 O O . ASN A 1 93 ? -14.170 7.707 9.388 1.00 96.50 93 ASN A O 1
ATOM 687 N N . ALA A 1 94 ? -13.197 7.923 7.372 1.00 96.06 94 ALA A N 1
ATOM 688 C CA . ALA A 1 94 ? -14.143 7.052 6.677 1.00 96.06 94 ALA A CA 1
ATOM 689 C C . ALA A 1 94 ? -14.104 5.621 7.236 1.00 96.06 94 ALA A C 1
ATOM 691 O O . ALA A 1 94 ? -15.146 5.039 7.528 1.00 96.06 94 ALA A O 1
ATOM 692 N N . LEU A 1 95 ? -12.905 5.091 7.481 1.00 97.00 95 LEU A N 1
ATOM 693 C CA . LEU A 1 95 ? -12.723 3.766 8.057 1.00 97.00 95 LEU A CA 1
ATOM 694 C C . LEU A 1 95 ? -13.279 3.669 9.479 1.00 97.00 95 LEU A C 1
ATOM 696 O O . LEU A 1 95 ? -13.936 2.684 9.803 1.00 97.00 95 LEU A O 1
ATOM 700 N N . LEU A 1 96 ? -13.063 4.678 10.330 1.00 97.69 96 LEU A N 1
ATOM 701 C CA . LEU A 1 96 ? -13.636 4.704 11.680 1.00 97.69 96 LEU A CA 1
ATOM 702 C C . LEU A 1 96 ? -15.167 4.620 11.641 1.00 97.69 96 LEU A C 1
ATOM 704 O O . LEU A 1 96 ? -15.764 3.939 12.476 1.00 97.69 96 LEU A O 1
ATOM 708 N N . HIS A 1 97 ? -15.806 5.276 10.666 1.00 96.62 97 HIS A N 1
ATOM 709 C CA . HIS A 1 97 ? -17.247 5.159 10.462 1.00 96.62 97 HIS A CA 1
ATOM 710 C C . HIS A 1 97 ? -17.660 3.729 10.097 1.00 96.62 97 HIS A C 1
ATOM 712 O O . HIS A 1 97 ? -18.539 3.181 10.767 1.00 96.62 97 HIS A O 1
ATOM 718 N N . ASP A 1 98 ? -17.011 3.126 9.098 1.00 96.56 98 ASP A N 1
ATOM 719 C CA . ASP A 1 98 ? -17.277 1.745 8.680 1.00 96.56 98 ASP A CA 1
ATOM 720 C C . ASP A 1 98 ? -17.051 0.762 9.838 1.00 96.56 98 ASP A C 1
ATOM 722 O O . ASP A 1 98 ? -17.824 -0.173 10.037 1.00 96.56 98 ASP A O 1
ATOM 726 N N . PHE A 1 99 ? -16.023 1.001 10.652 1.00 97.44 99 PHE A N 1
ATOM 727 C CA . PHE A 1 99 ? -15.683 0.172 11.803 1.00 97.44 99 PHE A CA 1
ATOM 728 C C . PHE A 1 99 ? -16.736 0.256 12.911 1.00 97.44 99 PHE A C 1
ATOM 730 O O . PHE A 1 99 ? -17.131 -0.776 13.460 1.00 97.44 99 PHE A O 1
ATOM 737 N N . ALA A 1 100 ? -17.253 1.451 13.211 1.00 97.38 100 ALA A N 1
ATOM 738 C CA . ALA A 1 100 ? -18.365 1.619 14.147 1.00 97.38 100 ALA A CA 1
ATOM 739 C C . ALA A 1 100 ? -19.646 0.903 13.672 1.00 97.38 100 ALA A C 1
ATOM 741 O O . ALA A 1 100 ? -20.387 0.348 14.485 1.00 97.38 100 ALA A O 1
ATOM 742 N N . ASP A 1 101 ? -19.910 0.880 12.364 1.00 96.81 101 ASP A N 1
ATOM 743 C CA . ASP A 1 101 ? -21.071 0.185 11.799 1.00 96.81 101 ASP A CA 1
ATOM 744 C C . ASP A 1 101 ? -20.865 -1.346 11.759 1.00 96.81 101 ASP A C 1
ATOM 746 O O . ASP A 1 101 ? -21.782 -2.117 12.071 1.00 96.81 101 ASP A O 1
ATOM 750 N N . ALA A 1 102 ? -19.650 -1.812 11.456 1.00 96.31 102 ALA A N 1
ATOM 751 C CA . ALA A 1 102 ? -19.286 -3.229 11.479 1.00 96.31 102 ALA A CA 1
ATOM 752 C C . ALA A 1 102 ? -19.359 -3.816 12.900 1.00 96.31 102 ALA A C 1
ATOM 754 O O . ALA A 1 102 ? -19.941 -4.880 13.114 1.00 96.31 102 ALA A O 1
ATOM 755 N N . THR A 1 103 ? -18.833 -3.100 13.896 1.00 96.50 103 THR A N 1
ATOM 756 C CA . THR A 1 103 ? -18.911 -3.513 15.310 1.00 96.50 103 THR A CA 1
ATOM 757 C C . THR A 1 103 ? -20.346 -3.534 15.834 1.00 96.50 103 THR A C 1
ATOM 759 O O . THR A 1 103 ? -20.716 -4.477 16.538 1.00 96.50 103 THR A O 1
ATOM 762 N N . LEU A 1 104 ? -21.196 -2.584 15.424 1.00 96.38 104 LEU A N 1
ATOM 763 C CA . LEU A 1 104 ? -22.618 -2.612 15.772 1.00 96.38 104 LEU A CA 1
ATOM 764 C C . LEU A 1 104 ? -23.316 -3.830 15.164 1.00 96.38 104 LEU A C 1
ATOM 766 O O . LEU A 1 104 ? -24.036 -4.543 15.859 1.00 96.38 104 LEU A O 1
ATOM 770 N N . SER A 1 105 ? -23.120 -4.059 13.866 1.00 95.44 105 SER A N 1
ATOM 771 C CA . SER A 1 105 ? -23.829 -5.117 13.140 1.00 95.44 105 SER A CA 1
ATOM 772 C C . SER A 1 105 ? -23.421 -6.527 13.575 1.00 95.44 105 SER A C 1
ATOM 774 O O . SER A 1 105 ? -24.271 -7.415 13.594 1.00 95.44 105 SER A O 1
ATOM 776 N N . GLN A 1 106 ? -22.157 -6.737 13.952 1.00 93.62 106 GLN A N 1
ATOM 777 C CA . GLN A 1 106 ? -21.628 -8.066 14.285 1.00 93.62 106 GLN A CA 1
ATOM 778 C C . GLN A 1 106 ? -21.511 -8.318 15.794 1.00 93.62 106 GLN A C 1
ATOM 780 O O . GLN A 1 106 ? -21.691 -9.449 16.241 1.00 93.62 106 GLN A O 1
ATOM 785 N N . GLY A 1 107 ? -21.222 -7.279 16.582 1.00 91.31 107 GLY A N 1
ATOM 786 C CA . GLY A 1 107 ? -21.000 -7.368 18.030 1.00 91.31 107 GLY A CA 1
ATOM 787 C C . GLY A 1 107 ? -22.071 -6.687 18.884 1.00 91.31 107 GLY A C 1
ATOM 788 O O . GLY A 1 107 ? -22.043 -6.823 20.104 1.00 91.31 107 GLY A O 1
ATOM 789 N N . GLY A 1 108 ? -23.012 -5.952 18.278 1.00 94.88 108 GLY A N 1
ATOM 790 C CA . GLY A 1 108 ? -24.070 -5.233 18.996 1.00 94.88 108 GLY A CA 1
ATOM 791 C C . GLY A 1 108 ? -23.598 -3.984 19.747 1.00 94.88 108 GLY A C 1
ATOM 792 O O . GLY A 1 108 ? -24.371 -3.413 20.513 1.00 94.88 108 GLY A O 1
ATOM 793 N N . VAL A 1 109 ? -22.351 -3.550 19.540 1.00 94.25 109 VAL A N 1
ATOM 794 C CA . VAL A 1 109 ? -21.750 -2.396 20.222 1.00 94.25 109 VAL A CA 1
ATOM 795 C C . VAL A 1 109 ? -21.373 -1.346 19.190 1.00 94.25 109 VAL A C 1
ATOM 797 O O . VAL A 1 109 ? -20.660 -1.646 18.240 1.00 94.25 109 VAL A O 1
ATOM 800 N N . ARG A 1 110 ? -21.817 -0.103 19.397 1.00 96.31 110 ARG A N 1
ATOM 801 C CA . ARG A 1 110 ? -21.421 1.043 18.574 1.00 96.31 110 ARG A CA 1
ATOM 802 C C . ARG A 1 110 ? -20.695 2.066 19.433 1.00 96.31 110 ARG A C 1
ATOM 804 O O . ARG A 1 110 ? -21.324 2.700 20.272 1.00 96.31 110 ARG A O 1
ATOM 811 N N . VAL A 1 111 ? -19.407 2.268 19.175 1.00 97.19 111 VAL A N 1
ATOM 812 C CA . VAL A 1 111 ? -18.601 3.276 19.876 1.00 97.19 111 VAL A CA 1
ATOM 813 C C . VAL A 1 111 ? -18.449 4.502 18.984 1.00 97.19 111 VAL A C 1
ATOM 815 O O . VAL A 1 111 ? -17.847 4.424 17.917 1.00 97.19 111 VAL A O 1
ATOM 818 N N . LEU A 1 112 ? -19.006 5.639 19.407 1.00 98.06 112 LEU A N 1
ATOM 819 C CA . LEU A 1 112 ? -18.863 6.923 18.700 1.00 98.06 112 LEU A CA 1
ATOM 820 C C . LEU A 1 112 ? -17.860 7.862 19.381 1.00 98.06 112 LEU A C 1
ATOM 822 O O . LEU A 1 112 ? -17.352 8.782 18.741 1.00 98.06 112 LEU A O 1
ATOM 826 N N . ARG A 1 113 ? -17.561 7.621 20.661 1.00 98.50 113 ARG A N 1
ATOM 827 C CA . ARG A 1 113 ? -16.551 8.322 21.451 1.00 98.50 113 ARG A CA 1
ATOM 828 C C . ARG A 1 113 ? -15.641 7.300 22.118 1.00 98.50 113 ARG A C 1
ATOM 830 O O . ARG A 1 113 ? -16.117 6.454 22.869 1.00 98.50 113 ARG A O 1
ATOM 837 N N . GLY A 1 114 ? -14.345 7.382 21.864 1.00 98.31 114 GLY A N 1
ATOM 838 C CA . GLY A 1 114 ? -13.416 6.432 22.448 1.00 98.31 114 GLY A CA 1
ATOM 839 C C . GLY A 1 114 ?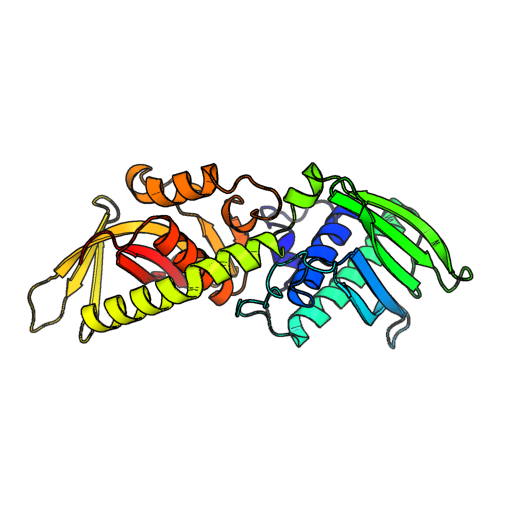 -12.042 6.464 21.814 1.00 98.31 114 GLY A C 1
ATOM 840 O O . GLY A 1 114 ? -11.630 7.440 21.179 1.00 98.31 114 GLY A O 1
ATOM 841 N N . ARG A 1 115 ? -11.327 5.352 21.978 1.00 98.50 115 ARG A N 1
ATOM 842 C CA . ARG A 1 115 ? -10.031 5.147 21.334 1.00 98.50 115 ARG A CA 1
ATOM 843 C C . ARG A 1 115 ? -9.803 3.697 20.943 1.00 98.50 115 ARG A C 1
ATOM 845 O O . ARG A 1 115 ? -10.243 2.780 21.634 1.00 98.50 115 ARG A O 1
ATOM 852 N N . ILE A 1 116 ? -9.048 3.501 19.870 1.00 98.56 116 ILE A N 1
ATOM 853 C CA . ILE A 1 116 ? -8.431 2.220 19.522 1.00 98.56 116 ILE A CA 1
ATOM 854 C C . ILE A 1 116 ? -6.968 2.292 19.952 1.00 98.56 116 ILE A C 1
ATOM 856 O O . ILE A 1 116 ? -6.250 3.205 19.546 1.00 98.56 116 ILE A O 1
ATOM 860 N N . ALA A 1 117 ? -6.531 1.339 20.771 1.00 98.38 117 ALA A N 1
ATOM 861 C CA . ALA A 1 117 ? -5.126 1.161 21.113 1.00 98.38 117 ALA A CA 1
ATOM 862 C C . ALA A 1 117 ? -4.575 -0.068 20.394 1.00 98.38 117 ALA A C 1
ATOM 864 O O . ALA A 1 117 ? -5.198 -1.128 20.451 1.00 98.38 117 ALA A O 1
ATOM 865 N N . VAL A 1 118 ? -3.415 0.066 19.756 1.00 97.75 118 VAL A N 1
ATOM 866 C CA . VAL A 1 118 ? -2.667 -1.051 19.170 1.00 97.75 118 VAL A CA 1
ATOM 867 C C . VAL A 1 118 ? -1.309 -1.130 19.853 1.00 97.75 118 VAL A C 1
ATOM 869 O O . VAL A 1 118 ? -0.546 -0.166 19.834 1.00 97.75 118 VAL A O 1
ATOM 872 N N . THR A 1 119 ? -0.992 -2.273 20.448 1.00 97.38 119 THR A N 1
ATOM 873 C CA . THR A 1 119 ? 0.265 -2.513 21.158 1.00 97.38 119 THR A CA 1
ATOM 874 C C . THR A 1 119 ? 1.021 -3.658 20.502 1.00 97.38 119 THR A C 1
ATOM 876 O O . THR A 1 119 ? 0.453 -4.687 20.134 1.00 97.38 119 THR A O 1
ATOM 879 N N . ALA A 1 120 ? 2.322 -3.474 20.326 1.00 94.88 120 ALA A N 1
ATOM 880 C CA . ALA A 1 120 ? 3.194 -4.505 19.802 1.00 94.88 120 ALA A CA 1
ATOM 881 C C . ALA A 1 120 ? 3.565 -5.514 20.893 1.00 94.88 120 ALA A C 1
ATOM 883 O O . ALA A 1 120 ? 4.095 -5.135 21.935 1.00 94.88 120 ALA A O 1
ATOM 884 N N . ALA A 1 121 ? 3.340 -6.798 20.623 1.00 94.44 121 ALA A N 1
ATOM 885 C CA . ALA A 1 121 ? 3.787 -7.882 21.487 1.00 94.44 121 ALA A CA 1
ATOM 886 C C . ALA A 1 121 ? 5.229 -8.316 21.154 1.00 94.44 121 ALA A C 1
ATOM 888 O O . ALA A 1 121 ? 5.756 -8.028 20.070 1.00 94.44 121 ALA A O 1
ATOM 889 N N . ASP A 1 122 ? 5.862 -9.034 22.085 1.00 90.50 122 ASP A N 1
ATOM 890 C CA . ASP A 1 122 ? 7.245 -9.517 21.950 1.00 90.50 122 ASP A CA 1
ATOM 891 C C . ASP A 1 122 ? 7.412 -10.571 20.844 1.00 90.50 122 ASP A C 1
ATOM 893 O O . ASP A 1 122 ? 8.469 -10.661 20.223 1.00 90.50 122 ASP A O 1
ATOM 897 N N . ASP A 1 123 ? 6.360 -11.338 20.555 1.00 91.12 123 ASP A N 1
ATOM 898 C CA . ASP A 1 123 ? 6.323 -12.347 19.488 1.00 91.12 123 ASP A CA 1
ATOM 899 C C . ASP A 1 123 ? 6.016 -11.757 18.098 1.00 91.12 123 ASP A C 1
ATOM 901 O O . ASP A 1 123 ? 5.860 -12.491 17.124 1.00 91.12 123 ASP A O 1
ATOM 905 N N . GLY A 1 124 ? 5.930 -10.427 17.993 1.00 89.56 124 GLY A N 1
ATOM 906 C CA . GLY A 1 124 ? 5.632 -9.721 16.750 1.00 89.56 124 GLY A CA 1
ATOM 907 C C . GLY A 1 124 ? 4.142 -9.530 16.467 1.00 89.56 124 GLY A C 1
ATOM 908 O O . GLY A 1 124 ? 3.820 -8.791 15.536 1.00 89.56 124 GLY A O 1
ATOM 909 N N . ALA A 1 125 ? 3.247 -10.105 17.275 1.00 94.94 125 ALA A N 1
ATOM 910 C CA . ALA A 1 125 ? 1.810 -9.881 17.157 1.00 94.94 125 ALA A CA 1
ATOM 911 C C . ALA A 1 125 ? 1.415 -8.425 17.481 1.00 94.94 125 ALA A C 1
ATOM 913 O O . ALA A 1 125 ? 2.218 -7.603 17.956 1.00 94.94 125 ALA A O 1
ATOM 914 N N . ARG A 1 126 ? 0.149 -8.099 17.214 1.00 96.50 126 ARG A N 1
ATOM 915 C CA . ARG A 1 126 ? -0.467 -6.815 17.562 1.00 96.50 126 ARG A CA 1
ATOM 916 C C . ARG A 1 126 ? -1.720 -7.041 18.388 1.00 96.50 126 ARG A C 1
ATOM 918 O O . ARG A 1 126 ? -2.673 -7.646 17.910 1.00 96.50 126 ARG A O 1
ATOM 925 N N . ASP A 1 127 ? -1.712 -6.528 19.609 1.00 98.19 127 ASP A N 1
ATOM 926 C CA . ASP A 1 127 ? -2.880 -6.513 20.479 1.00 98.19 127 ASP A CA 1
ATOM 927 C C . ASP A 1 127 ? -3.648 -5.215 20.258 1.00 98.19 127 ASP A C 1
ATOM 929 O O . ASP A 1 127 ? -3.090 -4.125 20.351 1.00 98.19 127 ASP A O 1
ATOM 933 N N . VAL A 1 128 ? -4.930 -5.338 19.949 1.00 98.31 128 VAL A N 1
ATOM 934 C CA . VAL A 1 128 ? -5.846 -4.240 19.661 1.00 98.31 128 VAL A CA 1
ATOM 935 C C . VAL A 1 128 ? -6.931 -4.215 20.719 1.00 98.31 128 VAL A C 1
ATOM 937 O O . VAL A 1 128 ? -7.506 -5.249 21.060 1.00 98.31 128 VAL A O 1
ATOM 940 N N . SER A 1 129 ? -7.219 -3.032 21.249 1.00 98.50 129 SER A N 1
ATOM 941 C CA . SER A 1 129 ? -8.299 -2.809 22.210 1.00 98.50 129 SER A CA 1
ATOM 942 C C . SER A 1 129 ? -9.129 -1.596 21.807 1.00 98.50 129 SER A C 1
ATOM 944 O O . SER A 1 129 ? -8.573 -0.532 21.536 1.00 98.50 129 SER A O 1
ATOM 946 N N . LEU A 1 130 ? -10.452 -1.755 21.795 1.00 98.50 130 LEU A N 1
ATOM 947 C CA . LEU A 1 130 ? -11.418 -0.672 21.614 1.00 98.50 130 LEU A CA 1
ATOM 948 C C . LEU A 1 130 ? -11.960 -0.250 22.979 1.00 98.50 130 LEU A C 1
ATOM 950 O O . LEU A 1 130 ? -12.507 -1.077 23.713 1.00 98.50 130 LEU A O 1
ATOM 954 N N . PHE A 1 131 ? -11.822 1.033 23.292 1.00 98.50 131 PHE A N 1
ATOM 955 C CA . PHE A 1 131 ? -12.316 1.649 24.518 1.00 98.50 131 PHE A CA 1
ATOM 956 C C . PHE A 1 131 ? -13.539 2.511 24.207 1.00 98.50 131 PHE A C 1
ATOM 958 O O . PHE A 1 131 ? -13.510 3.270 23.238 1.00 98.50 131 PHE A O 1
ATOM 965 N N . ASP A 1 132 ? -14.571 2.408 25.039 1.00 98.38 132 ASP A N 1
ATOM 966 C CA . ASP A 1 132 ? -15.778 3.234 24.987 1.00 98.38 132 ASP A CA 1
ATOM 967 C C . ASP A 1 132 ? -15.760 4.248 26.139 1.00 98.38 132 ASP A C 1
ATOM 969 O O . ASP A 1 132 ? -15.871 3.885 27.316 1.00 98.38 132 ASP A O 1
ATOM 973 N N . ASP A 1 133 ? -15.596 5.525 25.798 1.00 97.88 133 ASP A N 1
ATOM 974 C CA . ASP A 1 133 ? -15.510 6.605 26.782 1.00 97.88 133 ASP A CA 1
ATOM 975 C C . ASP A 1 133 ? -16.876 6.931 27.404 1.00 97.88 133 ASP A C 1
ATOM 977 O O . ASP A 1 133 ? -16.930 7.348 28.564 1.00 97.88 133 ASP A O 1
ATOM 981 N N . ASP A 1 134 ? -17.979 6.695 26.686 1.00 96.25 134 ASP A N 1
ATOM 982 C CA . ASP A 1 134 ? -19.333 6.877 27.223 1.00 96.25 134 ASP A CA 1
ATOM 983 C C . ASP A 1 134 ? -19.658 5.782 28.261 1.00 96.25 134 ASP A C 1
ATOM 985 O O . ASP A 1 134 ? -20.425 6.006 29.200 1.00 96.25 134 ASP A O 1
ATOM 989 N N . ALA A 1 135 ? -18.985 4.629 28.165 1.00 95.44 135 ALA A N 1
ATOM 990 C CA . ALA A 1 135 ? -18.969 3.571 29.175 1.00 95.44 135 ALA A CA 1
ATOM 991 C C . ALA A 1 135 ? -17.857 3.742 30.237 1.00 95.44 135 ALA A C 1
ATOM 993 O O . ALA A 1 135 ? -17.453 2.773 30.884 1.00 95.44 135 ALA A O 1
ATOM 994 N N . GLY A 1 136 ? -17.340 4.961 30.434 1.00 96.00 136 GLY A N 1
ATOM 995 C CA . GLY A 1 136 ? -16.312 5.251 31.440 1.00 96.00 136 GLY A CA 1
ATOM 996 C C . GLY A 1 136 ? -14.915 4.738 31.075 1.00 96.00 136 GLY A C 1
ATOM 997 O O . GLY A 1 136 ? -14.115 4.455 31.967 1.00 96.00 136 GLY A O 1
ATOM 998 N N . GLY A 1 137 ? -14.624 4.591 29.780 1.00 96.12 137 GLY A N 1
ATOM 999 C CA . GLY A 1 137 ? -13.349 4.085 29.272 1.00 96.12 137 GLY A CA 1
ATOM 1000 C C . GLY A 1 137 ? -13.227 2.562 29.353 1.00 96.12 137 GLY A C 1
ATOM 1001 O O . GLY A 1 137 ? -12.116 2.037 29.455 1.00 96.12 137 GLY A O 1
ATOM 1002 N N . ALA A 1 1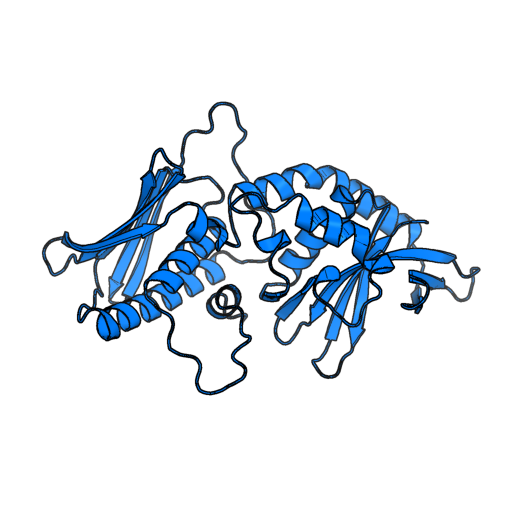38 ? -14.350 1.840 29.355 1.00 97.44 138 ALA A N 1
ATOM 1003 C CA . ALA A 1 138 ? -14.356 0.383 29.390 1.00 97.44 138 ALA A CA 1
ATOM 1004 C C . ALA A 1 138 ? -13.822 -0.205 28.075 1.00 97.44 138 ALA A C 1
ATOM 1006 O O . ALA A 1 138 ? -14.101 0.308 26.992 1.00 97.44 138 ALA A O 1
ATOM 1007 N N . VAL A 1 139 ? -13.083 -1.314 28.160 1.00 98.06 139 VAL A N 1
ATOM 1008 C CA . VAL A 1 139 ? -12.691 -2.088 26.975 1.00 98.06 139 VAL A CA 1
ATOM 1009 C C . VAL A 1 139 ? -13.897 -2.895 26.507 1.00 98.06 139 VAL A C 1
ATOM 1011 O O . VAL A 1 139 ? -14.354 -3.786 27.222 1.00 98.06 139 VAL A O 1
ATOM 1014 N N . VAL A 1 140 ? -14.398 -2.595 25.312 1.00 97.50 140 VAL A N 1
ATOM 1015 C CA . VAL A 1 140 ? -15.580 -3.258 24.732 1.00 97.50 140 VAL A CA 1
ATOM 1016 C C . VAL A 1 140 ? -15.226 -4.270 23.644 1.00 97.50 140 VAL A C 1
ATOM 1018 O O . VAL A 1 140 ? -16.058 -5.093 23.275 1.00 97.50 140 VAL A O 1
ATOM 1021 N N . MET A 1 141 ? -13.986 -4.247 23.148 1.00 97.69 141 MET A N 1
ATOM 1022 C CA . MET A 1 141 ? -13.473 -5.238 22.204 1.00 97.69 141 MET A CA 1
ATOM 1023 C C . MET A 1 141 ? -11.970 -5.422 22.392 1.00 97.69 141 MET A C 1
ATOM 1025 O O . MET A 1 141 ? -11.241 -4.442 22.561 1.00 97.69 141 MET A O 1
ATOM 1029 N N . THR A 1 142 ? -11.502 -6.666 22.303 1.00 97.75 142 THR A N 1
ATOM 1030 C CA . THR A 1 142 ? -10.079 -7.001 22.202 1.00 97.75 142 THR A CA 1
ATOM 1031 C C . THR A 1 142 ? -9.840 -7.937 21.027 1.00 97.75 142 THR A C 1
ATOM 1033 O O . THR A 1 142 ? -10.650 -8.820 20.745 1.00 97.75 142 THR A O 1
ATOM 1036 N N . ARG A 1 143 ? -8.717 -7.748 20.336 1.00 97.62 143 ARG A N 1
ATOM 1037 C CA . ARG A 1 143 ? -8.302 -8.590 19.214 1.00 97.62 143 ARG A CA 1
ATOM 1038 C C . ARG A 1 143 ? -6.787 -8.677 19.150 1.00 97.62 143 ARG A C 1
ATOM 1040 O O . ARG A 1 143 ? -6.116 -7.658 19.186 1.00 97.62 143 ARG A O 1
ATOM 1047 N N . ARG A 1 144 ? -6.243 -9.883 19.018 1.00 97.94 144 ARG A N 1
ATOM 1048 C CA . ARG A 1 144 ? -4.806 -10.110 18.823 1.00 97.94 144 ARG A CA 1
ATOM 1049 C C . ARG A 1 144 ? -4.536 -10.581 17.405 1.00 97.94 144 ARG A C 1
ATOM 1051 O O . ARG A 1 144 ? -4.927 -11.702 17.118 1.00 97.94 144 ARG A O 1
ATOM 1058 N N . PHE A 1 145 ? -3.863 -9.794 16.571 1.00 96.75 145 PHE A N 1
ATOM 1059 C CA . PHE A 1 145 ? -3.422 -10.205 15.233 1.00 96.75 145 PHE A CA 1
ATOM 1060 C C . PHE A 1 145 ? -2.055 -10.873 15.291 1.00 96.75 145 PHE A C 1
ATOM 1062 O O . PHE A 1 145 ? -1.080 -10.252 15.726 1.00 96.75 145 PHE A O 1
ATOM 1069 N N . ASP A 1 146 ? -1.970 -12.124 14.848 1.00 95.12 146 ASP A N 1
ATOM 1070 C CA . ASP A 1 146 ? -0.691 -12.827 14.779 1.00 95.12 146 ASP A CA 1
ATOM 1071 C 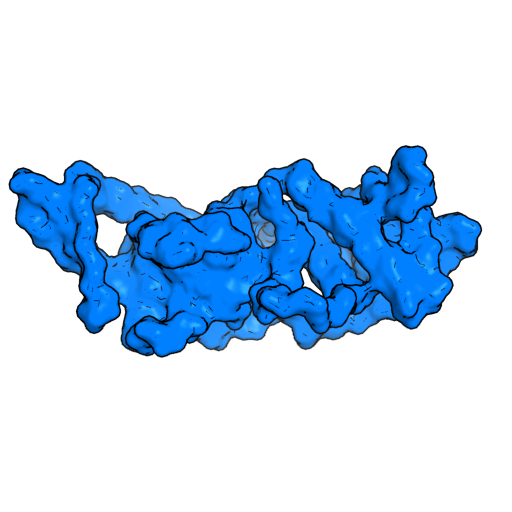C . ASP A 1 146 ? 0.142 -12.422 13.544 1.00 95.12 146 ASP A C 1
ATOM 1073 O O . ASP A 1 146 ? -0.309 -11.704 12.649 1.00 95.12 146 ASP A O 1
ATOM 1077 N N . ALA A 1 147 ? 1.394 -12.883 13.480 1.00 89.50 147 ALA A N 1
ATOM 1078 C CA . ALA A 1 147 ? 2.299 -12.558 12.376 1.00 89.50 147 ALA A CA 1
ATOM 1079 C C . ALA A 1 147 ? 1.788 -13.027 10.996 1.00 89.50 147 ALA A C 1
ATOM 1081 O O . ALA A 1 147 ? 2.123 -12.420 9.976 1.00 89.50 147 ALA A O 1
ATOM 1082 N N . SER A 1 148 ? 0.985 -14.095 10.948 1.00 90.31 148 SER A N 1
ATOM 1083 C CA . SER A 1 148 ? 0.395 -14.609 9.711 1.00 90.31 148 SER A CA 1
ATOM 1084 C C . SER A 1 148 ? -0.752 -13.734 9.209 1.00 90.31 148 SER A C 1
ATOM 1086 O O . SER A 1 148 ? -0.984 -13.680 8.004 1.00 90.31 148 SER A O 1
ATOM 1088 N N . GLU A 1 149 ? -1.425 -13.006 10.095 1.00 92.50 149 GLU A N 1
ATOM 1089 C CA . GLU A 1 149 ? -2.452 -12.030 9.735 1.00 92.50 149 GLU A CA 1
ATOM 1090 C C . GLU A 1 149 ? -1.829 -10.684 9.356 1.00 92.50 149 GLU A C 1
ATOM 1092 O O . GLU A 1 149 ? -2.217 -10.064 8.372 1.00 92.50 149 GLU A O 1
ATOM 1097 N N . LEU A 1 150 ? -0.776 -10.258 10.055 1.00 91.75 150 LEU A N 1
ATOM 1098 C CA . LEU A 1 150 ? -0.076 -9.004 9.749 1.00 91.75 150 LEU A CA 1
ATOM 1099 C C . LEU A 1 150 ? 0.638 -9.018 8.389 1.00 91.75 150 LEU A C 1
ATOM 1101 O O . LEU A 1 150 ? 0.974 -7.961 7.855 1.00 91.75 150 LEU A O 1
ATOM 1105 N N . ARG A 1 151 ? 0.830 -10.194 7.775 1.00 89.56 151 ARG A N 1
ATOM 1106 C CA . ARG A 1 151 ? 1.291 -10.293 6.379 1.00 89.56 151 ARG A CA 1
ATOM 1107 C C . ARG A 1 151 ? 0.303 -9.669 5.386 1.00 89.56 151 ARG A C 1
ATOM 1109 O O . ARG A 1 151 ? 0.682 -9.438 4.244 1.00 89.56 151 ARG A O 1
ATOM 1116 N N . TRP A 1 152 ? -0.944 -9.434 5.801 1.00 89.12 152 TRP A N 1
ATOM 1117 C CA . TRP A 1 152 ? -1.948 -8.750 4.995 1.00 89.12 152 TRP A CA 1
ATOM 1118 C C . TRP A 1 152 ? -1.721 -7.233 4.924 1.00 89.12 152 TRP A C 1
ATOM 1120 O O . TRP A 1 152 ? -2.338 -6.585 4.089 1.00 89.12 152 TRP A O 1
ATOM 1130 N N . LEU A 1 153 ? -0.821 -6.655 5.718 1.00 93.38 153 LEU A N 1
ATOM 1131 C CA . LEU A 1 153 ? -0.528 -5.223 5.641 1.00 93.38 153 LEU A CA 1
ATOM 1132 C C . LEU A 1 153 ? 0.266 -4.885 4.372 1.00 93.38 153 LEU A C 1
ATOM 1134 O O . LEU A 1 153 ? 1.322 -5.472 4.105 1.00 93.38 153 LEU A O 1
ATOM 1138 N N . LEU A 1 154 ? -0.242 -3.933 3.589 1.00 93.81 154 LEU A N 1
ATOM 1139 C CA . LEU A 1 154 ? 0.425 -3.387 2.409 1.00 93.81 154 LEU A CA 1
ATOM 1140 C C . LEU A 1 154 ? 1.540 -2.415 2.789 1.00 93.81 154 LEU A C 1
ATOM 1142 O O . LEU A 1 154 ? 2.616 -2.457 2.190 1.00 93.81 154 LEU A O 1
ATOM 1146 N N . PHE A 1 155 ? 1.297 -1.546 3.767 1.00 95.12 155 PHE A N 1
ATOM 1147 C CA . PHE A 1 155 ? 2.213 -0.485 4.155 1.00 95.12 155 PHE A CA 1
ATOM 1148 C C . PHE A 1 155 ? 2.855 -0.821 5.489 1.00 95.12 155 PHE A C 1
ATOM 1150 O O . PHE A 1 155 ? 2.222 -0.815 6.539 1.00 95.12 155 PHE A O 1
ATOM 1157 N N . THR A 1 156 ? 4.156 -1.101 5.455 1.00 94.44 156 THR A N 1
ATOM 1158 C CA . THR A 1 156 ? 4.905 -1.432 6.665 1.00 94.44 156 THR A CA 1
ATOM 1159 C C . THR A 1 156 ? 6.265 -0.741 6.695 1.00 94.44 156 THR A C 1
ATOM 1161 O O . THR A 1 156 ? 6.831 -0.415 5.642 1.00 94.44 156 THR A O 1
ATOM 1164 N N . PRO A 1 157 ? 6.868 -0.600 7.889 1.00 93.06 157 PRO A N 1
ATOM 1165 C CA . PRO A 1 157 ? 8.250 -0.151 8.011 1.00 93.06 157 PRO A CA 1
ATOM 1166 C C . PRO A 1 157 ? 9.235 -1.015 7.205 1.00 93.06 157 PRO A C 1
ATOM 1168 O O . PRO A 1 157 ? 10.218 -0.494 6.678 1.00 93.06 157 PRO A O 1
ATOM 1171 N N . ALA A 1 158 ? 8.974 -2.324 7.069 1.00 93.06 158 ALA A N 1
ATOM 1172 C CA . ALA A 1 158 ? 9.806 -3.230 6.276 1.00 93.06 158 ALA A CA 1
ATOM 1173 C C . ALA A 1 158 ? 9.773 -2.864 4.784 1.00 93.06 158 ALA A C 1
ATOM 1175 O O . ALA A 1 158 ? 10.832 -2.736 4.163 1.00 93.06 158 ALA A O 1
ATOM 1176 N N . LEU A 1 159 ? 8.582 -2.603 4.233 1.00 96.00 159 LEU A N 1
ATOM 1177 C CA . LEU A 1 159 ? 8.439 -2.124 2.859 1.00 96.00 159 LEU A CA 1
ATOM 1178 C C . LEU A 1 159 ? 9.150 -0.781 2.665 1.00 96.00 159 LEU A C 1
ATOM 1180 O O . LEU A 1 159 ? 9.920 -0.622 1.721 1.00 96.00 159 LEU A O 1
ATOM 1184 N N . PHE A 1 160 ? 8.940 0.186 3.560 1.00 95.94 160 PHE A N 1
ATOM 1185 C CA . PHE A 1 160 ? 9.557 1.509 3.427 1.00 95.94 160 PHE A CA 1
ATOM 1186 C C . PHE A 1 160 ? 11.083 1.446 3.451 1.00 95.94 160 PHE A C 1
ATOM 1188 O O . PHE A 1 160 ? 11.733 2.094 2.630 1.00 95.94 160 PHE A O 1
ATOM 1195 N N . ARG A 1 161 ? 11.664 0.606 4.313 1.00 93.94 161 ARG A N 1
ATOM 1196 C CA . ARG A 1 161 ? 13.110 0.345 4.330 1.00 93.94 161 ARG A CA 1
ATOM 1197 C C . ARG A 1 161 ? 13.596 -0.305 3.041 1.00 93.94 161 ARG A C 1
ATOM 1199 O O . ARG A 1 161 ? 14.640 0.096 2.528 1.00 93.94 161 ARG A O 1
ATOM 1206 N N . ALA A 1 162 ? 12.858 -1.280 2.510 1.00 95.06 162 ALA A N 1
ATOM 1207 C CA . ALA A 1 162 ? 13.201 -1.923 1.244 1.00 95.06 162 ALA A CA 1
ATOM 1208 C C . ALA A 1 162 ? 13.236 -0.906 0.092 1.00 95.06 162 ALA A C 1
ATOM 1210 O O . ALA A 1 162 ? 14.189 -0.896 -0.688 1.00 95.06 162 ALA A O 1
ATOM 1211 N N . LEU A 1 163 ? 12.255 0.000 0.037 1.00 96.81 163 LEU A N 1
ATOM 1212 C CA . LEU A 1 163 ? 12.217 1.076 -0.954 1.00 96.81 163 LEU A CA 1
ATOM 1213 C C . LEU A 1 163 ? 13.369 2.071 -0.751 1.00 96.81 163 LEU A C 1
ATOM 1215 O O . LEU A 1 163 ? 14.040 2.459 -1.709 1.00 96.81 163 LEU A O 1
ATOM 1219 N N . GLU A 1 164 ? 13.623 2.504 0.483 1.00 95.00 164 GLU A N 1
ATOM 1220 C CA . GLU A 1 164 ? 14.689 3.469 0.776 1.00 95.00 164 GLU A CA 1
ATOM 1221 C C . GLU A 1 164 ? 16.073 2.919 0.411 1.00 95.00 164 GLU A C 1
ATOM 1223 O O . GLU A 1 164 ? 16.880 3.627 -0.192 1.00 95.00 164 GLU A O 1
ATOM 1228 N N . ARG A 1 165 ? 16.313 1.625 0.661 1.00 95.31 165 ARG A N 1
ATOM 1229 C CA . ARG A 1 165 ? 17.559 0.937 0.296 1.00 95.31 165 ARG A CA 1
ATOM 1230 C C . ARG A 1 165 ? 17.895 1.071 -1.192 1.00 95.31 165 ARG A C 1
ATOM 1232 O O . ARG A 1 165 ? 19.070 1.188 -1.536 1.00 95.31 165 ARG A O 1
ATOM 1239 N N . THR A 1 166 ? 16.895 1.066 -2.074 1.00 97.31 166 THR A N 1
ATOM 1240 C CA . THR A 1 166 ? 17.106 1.163 -3.527 1.00 97.31 166 THR A CA 1
ATOM 1241 C C . THR A 1 166 ? 17.083 2.594 -4.061 1.00 97.31 166 THR A C 1
ATOM 1243 O O . THR A 1 166 ? 17.510 2.814 -5.194 1.00 97.31 166 THR A O 1
ATOM 1246 N N . ALA A 1 167 ? 16.672 3.588 -3.265 1.00 96.19 167 ALA A N 1
ATOM 1247 C CA . ALA A 1 167 ? 16.481 4.968 -3.726 1.00 96.19 167 ALA A CA 1
ATOM 1248 C C . ALA A 1 167 ? 17.708 5.584 -4.437 1.00 96.19 167 ALA A C 1
ATOM 1250 O O . ALA A 1 167 ? 17.530 6.168 -5.512 1.00 96.19 167 ALA A O 1
ATOM 1251 N N . PRO A 1 168 ? 18.955 5.427 -3.937 1.00 96.44 168 PRO A N 1
ATOM 1252 C CA . PRO A 1 168 ? 20.127 5.972 -4.625 1.00 96.44 168 PRO A CA 1
ATOM 1253 C C . PRO A 1 168 ? 20.370 5.329 -6.000 1.00 96.44 168 PRO A C 1
ATOM 1255 O O . PRO A 1 168 ? 20.685 6.021 -6.971 1.00 96.44 168 PRO A O 1
ATOM 1258 N N . ALA A 1 169 ? 20.187 4.009 -6.106 1.00 97.94 169 ALA A N 1
ATOM 1259 C CA . ALA A 1 169 ? 20.356 3.276 -7.360 1.00 97.94 169 ALA A CA 1
ATOM 1260 C C . ALA A 1 169 ? 19.259 3.628 -8.377 1.00 97.94 169 ALA A C 1
ATOM 1262 O O . ALA A 1 169 ? 19.542 3.754 -9.569 1.00 97.94 169 ALA A O 1
ATOM 1263 N N . GLU A 1 170 ? 18.029 3.857 -7.914 1.00 97.62 170 GLU A N 1
ATOM 1264 C CA . GLU A 1 170 ? 16.922 4.304 -8.762 1.00 97.62 170 GLU A CA 1
ATOM 1265 C C . GLU A 1 170 ? 17.189 5.677 -9.380 1.00 97.62 170 GLU A C 1
ATOM 1267 O O . GLU A 1 170 ? 16.925 5.876 -10.566 1.00 97.62 170 GLU A O 1
ATOM 1272 N N . ALA A 1 171 ? 17.745 6.617 -8.609 1.00 96.56 171 ALA A N 1
ATOM 1273 C CA . ALA A 1 171 ? 18.115 7.934 -9.122 1.00 96.56 171 ALA A CA 1
ATOM 1274 C C . ALA A 1 171 ? 19.179 7.827 -10.230 1.00 96.56 171 ALA A C 1
ATOM 1276 O O . ALA A 1 171 ? 19.041 8.451 -11.284 1.00 96.56 171 ALA A O 1
ATOM 1277 N N . ALA A 1 172 ? 20.195 6.979 -10.032 1.00 97.06 172 ALA A N 1
ATOM 1278 C CA . ALA A 1 172 ? 21.234 6.727 -11.030 1.00 97.06 172 ALA A CA 1
ATOM 1279 C C . ALA A 1 172 ? 20.687 6.039 -12.294 1.00 97.06 172 ALA A C 1
ATOM 1281 O O . ALA A 1 172 ? 21.028 6.429 -13.412 1.00 97.06 172 ALA A O 1
ATOM 1282 N N . GLN A 1 173 ? 19.811 5.038 -12.139 1.00 97.44 173 GLN A N 1
ATOM 1283 C CA . GLN A 1 173 ? 19.120 4.403 -13.264 1.00 97.44 173 GLN A CA 1
ATOM 1284 C C . GLN A 1 173 ? 18.268 5.416 -14.035 1.00 97.44 173 GLN A C 1
ATOM 1286 O O . GLN A 1 173 ? 18.327 5.447 -15.262 1.00 97.44 173 GLN A O 1
ATOM 1291 N N . LYS A 1 174 ? 17.508 6.270 -13.337 1.00 96.31 174 LYS A N 1
ATOM 1292 C CA . LYS A 1 174 ? 16.671 7.291 -13.975 1.00 96.31 174 LYS A CA 1
ATOM 1293 C C . LYS A 1 174 ? 17.509 8.249 -14.821 1.00 96.31 174 LYS A C 1
ATOM 1295 O O . LYS A 1 174 ? 17.178 8.446 -15.983 1.00 96.31 174 LYS A O 1
ATOM 1300 N N . ALA A 1 175 ? 18.597 8.790 -14.269 1.00 96.31 175 ALA A N 1
ATOM 1301 C CA . ALA A 1 175 ? 19.476 9.706 -14.996 1.00 96.31 175 ALA A CA 1
ATOM 1302 C C . ALA A 1 175 ? 20.029 9.070 -16.285 1.00 96.31 175 ALA A C 1
ATOM 1304 O O . ALA A 1 175 ? 19.983 9.685 -17.347 1.00 96.31 175 ALA A O 1
ATOM 1305 N N . ARG A 1 176 ? 20.462 7.804 -16.209 1.00 95.00 176 ARG A N 1
ATOM 1306 C CA . ARG A 1 176 ? 20.948 7.042 -17.368 1.00 95.00 176 ARG A CA 1
ATOM 1307 C C . ARG A 1 176 ? 19.876 6.857 -18.444 1.00 95.00 176 ARG A C 1
ATOM 1309 O O . ARG A 1 176 ? 20.166 7.006 -19.626 1.00 95.00 176 ARG A O 1
ATOM 1316 N N . ILE A 1 177 ? 18.652 6.501 -18.050 1.00 95.00 177 ILE A N 1
ATOM 1317 C CA . ILE A 1 177 ? 17.547 6.314 -18.999 1.00 95.00 177 ILE A CA 1
ATOM 1318 C C . ILE A 1 177 ? 17.121 7.644 -19.620 1.00 95.00 177 ILE A C 1
ATOM 1320 O O . ILE A 1 177 ? 16.906 7.693 -20.827 1.00 95.00 177 ILE A O 1
ATOM 1324 N N . ASP A 1 178 ? 17.036 8.720 -18.835 1.00 94.50 178 ASP A N 1
ATOM 1325 C CA . ASP A 1 178 ? 16.707 10.052 -19.351 1.00 94.50 178 ASP A CA 1
ATOM 1326 C C . ASP A 1 178 ? 17.732 10.507 -20.406 1.00 94.50 178 ASP A C 1
ATOM 1328 O O . ASP A 1 178 ? 17.349 11.026 -21.454 1.00 94.50 178 ASP A O 1
ATOM 1332 N N . GLU A 1 179 ? 19.026 10.273 -20.159 1.00 94.19 179 GLU A N 1
ATOM 1333 C CA . GLU A 1 179 ? 20.102 10.556 -21.114 1.00 94.19 179 GLU A CA 1
ATOM 1334 C C . GLU A 1 179 ? 19.980 9.695 -22.378 1.00 94.19 179 GLU A C 1
ATOM 1336 O O . GLU A 1 179 ? 20.004 10.220 -23.492 1.00 94.19 179 GLU A O 1
ATOM 1341 N N . ALA A 1 180 ? 19.790 8.381 -22.226 1.00 91.69 180 ALA A N 1
ATOM 1342 C CA . ALA A 1 180 ? 19.681 7.458 -23.354 1.00 91.69 180 ALA A CA 1
ATOM 1343 C C . ALA A 1 180 ? 18.451 7.741 -24.235 1.00 91.69 180 ALA A C 1
ATOM 1345 O O . ALA A 1 180 ? 18.505 7.561 -25.451 1.00 91.69 180 ALA A O 1
ATOM 1346 N N . LEU A 1 181 ? 17.355 8.215 -23.637 1.00 90.75 181 LEU A N 1
ATOM 1347 C CA . LEU A 1 181 ? 16.119 8.575 -24.334 1.00 90.75 181 LEU A CA 1
ATOM 1348 C C . LEU A 1 181 ? 16.094 10.025 -24.830 1.00 90.75 181 LEU A C 1
ATOM 1350 O O . LEU A 1 181 ? 15.114 10.439 -25.458 1.00 90.75 181 LEU A O 1
ATOM 1354 N N . ALA A 1 182 ? 17.143 10.812 -24.583 1.00 90.69 182 ALA A N 1
ATOM 1355 C CA . ALA A 1 182 ? 17.175 12.216 -24.960 1.00 90.69 182 ALA A CA 1
ATOM 1356 C C . ALA A 1 182 ? 16.957 12.392 -26.476 1.00 90.69 182 ALA A C 1
ATOM 1358 O O . ALA A 1 182 ? 17.728 11.926 -27.319 1.00 90.69 182 ALA A O 1
ATOM 1359 N N . GLY A 1 183 ? 15.871 13.084 -26.826 1.00 85.12 183 GLY A N 1
ATOM 1360 C CA . GLY A 1 183 ? 15.474 13.343 -28.210 1.00 85.12 183 GLY A CA 1
ATOM 1361 C C . GLY A 1 183 ? 14.684 12.218 -28.888 1.00 85.12 183 GLY A C 1
ATOM 1362 O O . GLY A 1 183 ? 14.193 12.439 -29.995 1.00 85.12 183 GLY A O 1
ATOM 1363 N N . MET A 1 184 ? 14.499 11.058 -28.248 1.00 86.06 184 MET A N 1
ATOM 1364 C CA . MET A 1 184 ? 13.634 9.985 -28.749 1.00 86.06 184 MET A CA 1
ATOM 1365 C C . MET A 1 184 ? 12.159 10.380 -28.606 1.00 86.06 184 MET A C 1
ATOM 1367 O O . MET A 1 184 ? 11.736 10.864 -27.558 1.00 86.06 184 MET A O 1
ATOM 1371 N N . ARG A 1 185 ? 11.365 10.221 -29.677 1.00 83.19 185 ARG A N 1
ATOM 1372 C CA . ARG A 1 185 ? 9.974 10.729 -29.728 1.00 83.19 185 ARG A CA 1
ATOM 1373 C C . ARG A 1 185 ? 8.918 9.657 -29.950 1.00 83.19 185 ARG A C 1
ATOM 1375 O O . ARG A 1 185 ? 7.748 9.900 -29.672 1.00 83.19 185 ARG A O 1
ATOM 1382 N N . ARG A 1 186 ? 9.305 8.513 -30.508 1.00 91.00 186 ARG A N 1
ATOM 1383 C CA . ARG A 1 186 ? 8.403 7.405 -30.824 1.00 91.00 186 ARG A CA 1
ATOM 1384 C C . ARG A 1 186 ? 8.978 6.124 -30.253 1.00 91.00 186 ARG A C 1
ATOM 1386 O O . ARG A 1 186 ? 10.197 5.958 -30.223 1.00 91.00 186 ARG A O 1
ATOM 1393 N N . PHE A 1 187 ? 8.094 5.233 -29.837 1.00 94.50 187 PHE A N 1
ATOM 1394 C CA . PHE A 1 187 ? 8.457 3.889 -29.429 1.00 94.50 187 PHE A CA 1
ATOM 1395 C C . PHE A 1 187 ? 7.446 2.888 -29.987 1.00 94.50 187 PHE A C 1
ATOM 1397 O O . PHE A 1 187 ? 6.292 3.241 -30.226 1.00 94.50 187 PHE A O 1
ATOM 1404 N N . ASP A 1 188 ? 7.902 1.660 -30.184 1.00 95.62 188 ASP A N 1
ATOM 1405 C CA . ASP A 1 188 ? 7.081 0.499 -30.521 1.00 95.62 188 ASP A CA 1
ATOM 1406 C C . ASP A 1 188 ? 7.460 -0.662 -29.596 1.00 95.62 188 ASP A C 1
ATOM 1408 O O . ASP A 1 188 ? 8.630 -0.794 -29.228 1.00 95.62 188 ASP A O 1
ATOM 1412 N N . ILE A 1 189 ? 6.485 -1.470 -29.178 1.00 96.69 189 ILE A N 1
ATOM 1413 C CA . ILE A 1 189 ? 6.692 -2.559 -28.215 1.00 96.69 189 ILE A CA 1
ATOM 1414 C C . ILE A 1 189 ? 6.291 -3.882 -28.858 1.00 96.69 189 ILE A C 1
ATOM 1416 O O . ILE A 1 189 ? 5.120 -4.126 -29.141 1.00 96.69 189 ILE A O 1
ATOM 1420 N N . ASP A 1 190 ? 7.261 -4.780 -28.986 1.00 96.38 190 ASP A N 1
ATOM 1421 C CA . ASP A 1 190 ? 7.050 -6.174 -29.352 1.00 96.38 190 ASP A CA 1
ATOM 1422 C C . ASP A 1 190 ? 7.020 -7.022 -28.070 1.00 96.38 190 ASP A C 1
ATOM 1424 O O . ASP A 1 190 ? 8.045 -7.520 -27.591 1.00 96.38 190 ASP A O 1
ATOM 1428 N N . MET A 1 191 ? 5.817 -7.180 -27.507 1.00 95.06 191 MET A N 1
ATOM 1429 C CA . MET A 1 191 ? 5.566 -8.005 -26.316 1.00 95.06 191 MET A CA 1
ATOM 1430 C C . MET A 1 191 ? 5.860 -9.491 -26.539 1.00 95.06 191 MET A C 1
ATOM 1432 O O . MET A 1 191 ? 5.983 -10.221 -25.569 1.00 95.06 191 MET A O 1
ATOM 1436 N N . LYS A 1 192 ? 5.978 -9.975 -27.782 1.00 94.25 192 LYS A N 1
ATOM 1437 C CA . LYS A 1 192 ? 6.342 -11.379 -28.032 1.00 94.25 192 LYS A CA 1
ATOM 1438 C C . LYS A 1 192 ? 7.847 -11.588 -27.939 1.00 94.25 192 LYS A C 1
ATOM 1440 O O . LYS A 1 192 ? 8.297 -12.657 -27.547 1.00 94.25 192 LYS A O 1
ATOM 1445 N N . LYS A 1 193 ? 8.632 -10.575 -28.315 1.00 94.75 193 LYS A N 1
ATOM 1446 C CA . LYS A 1 193 ? 10.101 -10.631 -28.267 1.00 94.75 193 LYS A CA 1
ATOM 1447 C C . LYS A 1 193 ? 10.702 -10.010 -27.009 1.00 94.75 193 LYS A C 1
ATOM 1449 O O . LYS A 1 193 ? 11.907 -10.139 -26.810 1.00 94.75 193 LYS A O 1
ATOM 1454 N N . GLY A 1 194 ? 9.904 -9.307 -26.203 1.00 96.94 194 GLY A N 1
ATOM 1455 C CA . GLY A 1 194 ? 10.417 -8.518 -25.083 1.00 96.94 194 GLY A CA 1
ATOM 1456 C C . GLY A 1 194 ? 11.305 -7.376 -25.557 1.00 96.94 194 GLY A C 1
ATOM 1457 O O . GLY A 1 194 ? 12.362 -7.139 -24.976 1.00 96.94 194 GLY A O 1
ATOM 1458 N N . MET A 1 195 ? 10.921 -6.720 -26.655 1.00 97.69 195 MET A N 1
ATOM 1459 C CA . MET A 1 195 ? 11.701 -5.648 -27.273 1.00 97.69 195 MET A CA 1
ATOM 1460 C C . MET A 1 195 ? 10.906 -4.350 -27.321 1.00 97.69 195 MET A C 1
ATOM 1462 O O . MET A 1 195 ? 9.770 -4.333 -27.785 1.00 97.69 195 MET A O 1
ATOM 1466 N N . ILE A 1 196 ? 11.521 -3.253 -26.894 1.00 97.12 196 ILE A N 1
ATOM 1467 C CA . ILE A 1 196 ? 11.029 -1.899 -27.133 1.00 97.12 196 ILE A CA 1
ATOM 1468 C C . ILE A 1 196 ? 11.973 -1.211 -28.109 1.00 97.12 196 ILE A C 1
ATOM 1470 O O . ILE A 1 196 ? 13.186 -1.240 -27.933 1.00 97.12 196 ILE A O 1
ATOM 1474 N N . THR A 1 197 ? 11.429 -0.613 -29.160 1.00 96.50 197 THR A N 1
ATOM 1475 C CA . THR A 1 197 ? 12.219 0.058 -30.189 1.00 96.50 197 THR A CA 1
ATOM 1476 C C . THR A 1 197 ? 11.927 1.539 -30.166 1.00 96.50 197 THR A C 1
ATOM 1478 O O . THR A 1 197 ? 10.812 1.956 -30.469 1.00 96.50 197 THR A O 1
ATOM 1481 N N . PHE A 1 198 ? 12.935 2.343 -29.849 1.00 93.75 198 PHE A N 1
ATOM 1482 C CA . PHE A 1 198 ? 12.826 3.793 -29.911 1.00 93.75 198 PHE A CA 1
ATOM 1483 C C . PHE A 1 198 ? 13.252 4.310 -31.280 1.00 93.75 198 PHE A C 1
ATOM 1485 O O . PHE A 1 198 ? 14.198 3.801 -31.880 1.00 93.75 198 PHE A O 1
ATOM 1492 N N . SER A 1 199 ? 12.561 5.329 -31.787 1.00 90.88 199 SER A N 1
ATOM 1493 C CA . SER A 1 199 ? 12.871 5.926 -33.087 1.00 90.88 199 SER A CA 1
ATOM 1494 C C . SER A 1 199 ? 12.682 7.442 -33.107 1.00 90.88 199 SER A C 1
ATOM 1496 O O . SER A 1 199 ? 11.879 8.029 -32.367 1.00 90.88 199 SER A O 1
ATOM 1498 N N . THR A 1 200 ? 13.437 8.084 -33.996 1.00 85.25 200 THR A N 1
ATOM 1499 C CA . THR A 1 200 ? 13.250 9.474 -34.421 1.00 85.25 200 THR A CA 1
ATOM 1500 C C . THR A 1 200 ? 13.323 9.535 -35.949 1.00 85.25 200 THR A C 1
ATOM 1502 O O . THR A 1 200 ? 13.831 8.597 -36.561 1.00 85.25 200 THR A O 1
ATOM 1505 N N . PRO A 1 201 ? 12.827 10.607 -36.593 1.00 79.94 201 PRO A N 1
ATOM 1506 C CA . PRO A 1 201 ? 12.971 10.766 -38.042 1.00 79.94 201 PRO A CA 1
ATOM 1507 C C . PRO A 1 201 ? 14.434 10.753 -38.514 1.00 79.94 201 PRO A C 1
ATOM 1509 O O . PRO A 1 201 ? 14.716 10.286 -39.611 1.00 79.94 201 PRO A O 1
ATOM 1512 N N . ASP A 1 202 ? 15.351 11.222 -37.661 1.00 82.06 202 ASP A N 1
ATOM 1513 C CA . ASP A 1 202 ? 16.739 11.522 -38.029 1.00 82.06 202 ASP A CA 1
ATOM 1514 C C . ASP A 1 202 ? 17.767 10.523 -37.462 1.00 82.06 202 ASP A C 1
ATOM 1516 O O . ASP A 1 202 ? 18.971 10.720 -37.629 1.00 82.06 202 ASP A O 1
ATOM 1520 N N . ARG A 1 203 ? 17.336 9.468 -36.749 1.00 74.75 203 ARG A N 1
ATOM 1521 C CA . ARG A 1 203 ? 18.237 8.449 -36.176 1.00 74.75 203 ARG A CA 1
ATOM 1522 C C . ARG A 1 203 ? 17.762 7.024 -36.469 1.00 74.75 203 ARG A C 1
ATOM 1524 O O . ARG A 1 203 ? 16.554 6.783 -36.500 1.00 74.75 203 ARG A O 1
ATOM 1531 N N . PRO A 1 204 ? 18.698 6.065 -36.618 1.00 79.44 204 PRO A N 1
ATOM 1532 C CA . PRO A 1 204 ? 18.366 4.647 -36.651 1.00 79.44 204 PRO A CA 1
ATOM 1533 C C . PRO A 1 204 ? 17.551 4.239 -35.422 1.00 79.44 204 PRO A C 1
ATOM 1535 O O . PRO A 1 204 ? 17.737 4.778 -34.331 1.00 79.44 204 PRO A O 1
ATOM 1538 N N . SER A 1 205 ? 16.660 3.270 -35.605 1.00 87.12 205 SER A N 1
ATOM 1539 C CA . SER A 1 205 ? 15.905 2.670 -34.511 1.00 87.12 205 SER A CA 1
ATOM 1540 C C . SER A 1 205 ? 16.835 1.990 -33.503 1.00 87.12 205 SER A C 1
ATOM 1542 O O . SER A 1 205 ? 17.708 1.223 -33.914 1.00 87.12 205 SER A O 1
ATOM 1544 N N . SER A 1 206 ? 16.594 2.198 -32.211 1.00 90.00 206 SER A N 1
ATOM 1545 C CA . SER A 1 206 ? 17.343 1.571 -31.116 1.00 90.00 206 SER A CA 1
ATOM 1546 C C . SER A 1 206 ? 16.469 0.525 -30.416 1.00 90.00 206 SER A C 1
ATOM 1548 O O . SER A 1 206 ? 15.587 0.904 -29.639 1.00 90.00 206 SER A O 1
ATOM 1550 N N . PRO A 1 207 ? 16.647 -0.776 -30.714 1.00 94.69 207 PRO A N 1
ATOM 1551 C CA . PRO A 1 207 ? 15.876 -1.844 -30.094 1.00 94.69 207 PRO A CA 1
ATOM 1552 C C . PRO A 1 207 ? 16.517 -2.287 -28.772 1.00 94.69 207 PRO A C 1
ATOM 1554 O O . PRO A 1 207 ? 17.671 -2.710 -28.735 1.00 94.69 207 PRO A O 1
ATOM 1557 N N . TRP A 1 208 ? 15.755 -2.242 -27.684 1.00 96.88 208 TRP A N 1
ATOM 1558 C CA . TRP A 1 208 ? 16.185 -2.609 -26.336 1.00 96.88 208 TRP A CA 1
ATOM 1559 C C . TRP A 1 208 ? 15.368 -3.775 -25.793 1.00 96.88 208 TRP A C 1
ATOM 1561 O O . TRP A 1 208 ? 14.151 -3.823 -25.965 1.00 96.88 208 TRP A O 1
ATOM 1571 N N . LYS A 1 209 ? 16.031 -4.707 -25.105 1.00 98.06 209 LYS A N 1
ATOM 1572 C CA . LYS A 1 209 ? 15.363 -5.798 -24.389 1.00 98.06 209 LYS A CA 1
ATOM 1573 C C . LYS A 1 209 ? 14.713 -5.274 -23.117 1.00 98.06 209 LYS A C 1
ATOM 1575 O O . LYS A 1 209 ? 15.306 -4.445 -22.424 1.00 98.06 209 LYS A O 1
ATOM 1580 N N . PHE A 1 210 ? 13.558 -5.815 -22.755 1.00 98.44 210 PHE A N 1
ATOM 1581 C CA . PHE A 1 210 ? 12.908 -5.528 -21.483 1.00 98.44 210 PHE A CA 1
ATOM 1582 C C . PHE A 1 210 ? 12.313 -6.780 -20.832 1.00 98.44 210 PHE A C 1
ATOM 1584 O O . PHE A 1 210 ? 12.048 -7.783 -21.488 1.00 98.44 210 PHE A O 1
ATOM 1591 N N . GLU A 1 211 ? 12.081 -6.682 -19.528 1.00 98.38 211 GLU A N 1
ATOM 1592 C CA . GLU A 1 211 ? 11.155 -7.533 -18.782 1.00 98.38 211 GLU A CA 1
ATOM 1593 C C . GLU A 1 211 ? 9.977 -6.676 -18.291 1.00 98.38 211 GLU A C 1
ATOM 1595 O O . GLU A 1 211 ? 10.153 -5.500 -17.951 1.00 98.38 211 GLU A O 1
ATOM 1600 N N . LEU A 1 212 ? 8.764 -7.229 -18.302 1.00 98.62 212 LEU A N 1
ATOM 1601 C CA . LEU A 1 212 ? 7.570 -6.545 -17.815 1.00 98.62 212 LEU A CA 1
ATOM 1602 C C . LEU A 1 212 ? 7.541 -6.620 -16.288 1.00 98.62 212 LEU A C 1
ATOM 1604 O O . LEU A 1 212 ? 7.457 -7.699 -15.707 1.00 98.62 212 LEU A O 1
ATOM 1608 N N . VAL A 1 213 ? 7.561 -5.459 -15.639 1.00 98.69 213 VAL A N 1
ATOM 1609 C CA . VAL A 1 213 ? 7.419 -5.368 -14.182 1.00 98.69 213 VAL A CA 1
ATOM 1610 C C . VAL A 1 213 ? 5.947 -5.436 -13.793 1.00 98.69 213 VAL A C 1
ATOM 1612 O O . VAL A 1 213 ? 5.576 -6.180 -12.892 1.00 98.69 213 VAL A O 1
ATOM 1615 N N . GLY A 1 214 ? 5.102 -4.685 -14.492 1.00 98.31 214 GLY A N 1
ATOM 1616 C CA . GLY A 1 214 ? 3.666 -4.630 -14.253 1.00 98.31 214 GLY A CA 1
ATOM 1617 C C . GLY A 1 214 ? 3.008 -3.511 -15.044 1.00 98.31 214 GLY A C 1
ATOM 1618 O O . GLY A 1 214 ? 3.653 -2.836 -15.854 1.00 98.31 214 GLY A O 1
ATOM 1619 N N . SER A 1 215 ? 1.724 -3.302 -14.795 1.00 97.81 215 SER A N 1
ATOM 1620 C CA . SER A 1 215 ? 0.925 -2.271 -15.448 1.00 97.81 215 SER A CA 1
ATOM 1621 C C . SER A 1 215 ? -0.022 -1.596 -14.471 1.00 97.81 215 SER A C 1
ATOM 1623 O O . SER A 1 215 ? -0.630 -2.258 -13.638 1.00 97.81 215 SER A O 1
ATOM 1625 N N . PHE A 1 216 ? -0.180 -0.288 -14.620 1.00 97.19 216 PHE A N 1
ATOM 1626 C CA . PHE A 1 216 ? -1.170 0.523 -13.925 1.00 97.19 216 PHE A CA 1
ATOM 1627 C C . PHE A 1 216 ? -2.248 0.990 -14.906 1.00 97.19 216 PHE A C 1
ATOM 1629 O O . PHE A 1 216 ? -1.914 1.420 -16.012 1.00 97.19 216 PHE A O 1
ATOM 1636 N N . VAL A 1 217 ? -3.512 0.952 -14.490 1.00 94.88 217 VAL A N 1
ATOM 1637 C CA . VAL A 1 217 ? -4.650 1.545 -15.212 1.00 94.88 217 VAL A CA 1
ATOM 1638 C C . VAL A 1 217 ? -5.230 2.672 -14.360 1.00 94.88 217 VAL A C 1
ATOM 1640 O O . VAL A 1 217 ? -5.536 2.452 -13.189 1.00 94.88 217 VAL A O 1
ATOM 1643 N N . ASP A 1 218 ? -5.384 3.868 -14.937 1.00 91.38 218 ASP A N 1
ATOM 1644 C CA . ASP A 1 218 ? -5.789 5.080 -14.203 1.00 91.38 218 ASP A CA 1
ATOM 1645 C C . ASP A 1 218 ? -7.255 5.058 -13.750 1.00 91.38 218 ASP A C 1
ATOM 1647 O O . ASP A 1 218 ? -7.616 5.677 -12.759 1.00 91.38 218 ASP A O 1
ATOM 1651 N N . GLU A 1 219 ? -8.101 4.273 -14.405 1.00 89.69 219 GLU A N 1
ATOM 1652 C CA . GLU A 1 219 ? -9.469 4.000 -13.970 1.00 89.69 219 GLU A CA 1
ATOM 1653 C C . GLU A 1 219 ? -9.653 2.478 -14.048 1.00 89.69 219 GLU A C 1
ATOM 1655 O O . GLU A 1 219 ? -9.811 1.945 -15.141 1.00 89.69 219 GLU A O 1
ATOM 1660 N N . PRO A 1 220 ? -9.502 1.731 -12.935 1.00 89.06 220 PRO A N 1
ATOM 1661 C CA . PRO A 1 220 ? -9.886 2.108 -11.570 1.00 89.06 220 PRO A CA 1
ATOM 1662 C C . PRO A 1 220 ? -8.726 2.436 -10.603 1.00 89.06 220 PRO A C 1
ATOM 1664 O O . PRO A 1 220 ? -8.874 2.254 -9.399 1.00 89.06 220 PRO A O 1
ATOM 1667 N N . LYS A 1 221 ? -7.570 2.909 -11.083 1.00 92.25 221 LYS A N 1
ATOM 1668 C CA . LYS A 1 221 ? -6.355 3.152 -10.266 1.00 92.25 221 LYS A CA 1
ATOM 1669 C C . LYS A 1 221 ? -5.783 1.894 -9.641 1.00 92.25 221 LYS A C 1
ATOM 1671 O O . LYS A 1 221 ? -5.476 1.831 -8.448 1.00 92.25 221 LYS A O 1
ATOM 1676 N N . ARG A 1 222 ? -5.631 0.880 -10.482 1.00 93.06 222 ARG A N 1
ATOM 1677 C CA . ARG A 1 222 ? -5.180 -0.441 -10.067 1.00 93.06 222 ARG A CA 1
ATOM 1678 C C . ARG A 1 222 ? -3.891 -0.812 -10.762 1.00 93.06 222 ARG A C 1
ATOM 1680 O O . ARG A 1 222 ? -3.695 -0.517 -11.941 1.00 93.06 222 ARG A O 1
ATOM 1687 N N . PHE A 1 223 ? -3.025 -1.464 -10.008 1.00 96.56 223 PHE A N 1
ATOM 1688 C CA . PHE A 1 223 ? -1.804 -2.047 -10.516 1.00 96.56 223 PHE A CA 1
ATOM 1689 C C . PHE A 1 223 ? -1.935 -3.557 -10.582 1.00 96.56 223 PHE A C 1
ATOM 1691 O O . PHE A 1 223 ? -2.557 -4.184 -9.725 1.00 96.56 223 PHE A O 1
ATOM 1698 N N . LEU A 1 224 ? -1.342 -4.130 -11.616 1.00 97.38 224 LEU A N 1
ATOM 1699 C CA . LEU A 1 224 ? -1.217 -5.559 -11.824 1.00 97.38 224 LEU A CA 1
ATOM 1700 C C . LEU A 1 224 ? 0.264 -5.853 -12.030 1.00 97.38 224 LEU A C 1
ATOM 1702 O O . LEU A 1 224 ? 0.879 -5.327 -12.965 1.00 97.38 224 LEU A O 1
ATOM 1706 N N . TRP A 1 225 ? 0.845 -6.677 -11.163 1.00 98.56 225 TRP A N 1
ATOM 1707 C CA . TRP A 1 225 ? 2.204 -7.154 -11.376 1.00 98.56 225 TRP A CA 1
ATOM 1708 C C . TRP A 1 225 ? 2.278 -8.009 -12.640 1.00 98.56 225 TRP A C 1
ATOM 1710 O O . TRP A 1 225 ? 1.357 -8.759 -12.953 1.00 98.56 225 TRP A O 1
ATOM 1720 N N . GLY A 1 226 ? 3.406 -7.947 -13.348 1.00 98.06 226 GLY A N 1
ATOM 1721 C CA . GLY A 1 226 ? 3.604 -8.712 -14.578 1.00 98.06 226 GLY A CA 1
ATOM 1722 C C . GLY A 1 226 ? 3.432 -10.216 -14.354 1.00 98.06 226 GLY A C 1
ATOM 1723 O O . GLY A 1 226 ? 2.760 -10.873 -15.138 1.00 98.06 226 GLY A O 1
ATOM 1724 N N . TRP A 1 227 ? 3.962 -10.744 -13.245 1.00 98.00 227 TRP A N 1
ATOM 1725 C CA . TRP A 1 227 ? 3.846 -12.162 -12.881 1.00 98.00 227 TRP A CA 1
ATOM 1726 C C . TRP A 1 227 ? 2.411 -12.607 -12.557 1.00 98.00 227 TRP A C 1
ATOM 1728 O O . TRP A 1 227 ? 2.129 -13.800 -12.594 1.00 98.00 227 TRP A O 1
ATOM 1738 N N . ALA A 1 228 ? 1.516 -11.669 -12.232 1.00 97.88 228 ALA A N 1
ATOM 1739 C CA . ALA A 1 228 ? 0.107 -11.942 -11.959 1.00 97.88 228 ALA A CA 1
ATOM 1740 C C . ALA A 1 228 ? -0.759 -11.885 -13.230 1.00 97.88 228 ALA A C 1
ATOM 1742 O O . ALA A 1 228 ? -1.945 -12.196 -13.177 1.00 97.88 228 ALA A O 1
ATOM 1743 N N . ASN A 1 229 ? -0.186 -11.480 -14.367 1.00 96.25 229 ASN A N 1
ATOM 1744 C CA . ASN A 1 229 ? -0.872 -11.433 -15.649 1.00 96.25 229 ASN A CA 1
ATOM 1745 C C . ASN A 1 229 ? -0.614 -12.727 -16.435 1.00 96.25 229 ASN A C 1
ATOM 1747 O O . ASN A 1 229 ? 0.454 -12.908 -17.020 1.00 96.25 229 ASN A O 1
ATOM 1751 N N . ASP A 1 230 ? -1.611 -13.608 -16.473 1.00 95.19 230 ASP A N 1
ATOM 1752 C CA . ASP A 1 230 ? -1.546 -14.912 -17.144 1.00 95.19 230 ASP A CA 1
ATOM 1753 C C . ASP A 1 230 ? -1.412 -14.833 -18.678 1.00 95.19 230 ASP A C 1
ATOM 1755 O O . ASP A 1 230 ? -1.030 -15.812 -19.318 1.00 95.19 230 ASP A O 1
ATOM 1759 N N . GLN A 1 231 ? -1.672 -13.663 -19.270 1.00 94.31 231 GLN A N 1
ATOM 1760 C CA . GLN A 1 231 ? -1.513 -13.412 -20.704 1.00 94.31 231 GLN A CA 1
ATOM 1761 C C . GLN A 1 231 ? -0.076 -13.037 -21.093 1.00 94.31 231 GLN A C 1
ATOM 1763 O O . GLN A 1 231 ? 0.229 -12.909 -22.282 1.00 94.31 231 GLN A O 1
ATOM 1768 N N . VAL A 1 232 ? 0.810 -12.807 -20.119 1.00 95.75 232 VAL A N 1
ATOM 1769 C CA . VAL A 1 232 ? 2.202 -12.418 -20.367 1.00 95.75 232 VAL A CA 1
ATOM 1770 C C . VAL A 1 232 ? 3.093 -13.654 -20.366 1.00 95.75 232 VAL A C 1
ATOM 1772 O O . VAL A 1 232 ? 2.997 -14.507 -19.489 1.00 95.75 232 VAL A O 1
ATOM 1775 N N . ASP A 1 233 ? 4.000 -13.737 -21.342 1.00 96.94 233 ASP A N 1
ATOM 1776 C CA . ASP A 1 233 ? 4.992 -14.812 -21.404 1.00 96.94 233 ASP A CA 1
ATOM 1777 C C . ASP A 1 233 ? 5.823 -14.855 -20.098 1.00 96.94 233 ASP A C 1
ATOM 1779 O O . ASP A 1 233 ? 6.439 -13.840 -19.742 1.00 96.94 233 ASP A O 1
ATOM 1783 N N . PRO A 1 234 ? 5.904 -16.008 -19.399 1.00 97.25 234 PRO A N 1
ATOM 1784 C CA . PRO A 1 234 ? 6.700 -16.163 -18.180 1.00 97.25 234 PRO A CA 1
ATOM 1785 C C . PRO A 1 234 ? 8.157 -15.699 -18.317 1.00 97.25 234 PRO A C 1
ATOM 1787 O O . PRO A 1 234 ? 8.751 -15.201 -17.356 1.00 97.25 234 PRO A O 1
ATOM 1790 N N . ALA A 1 235 ? 8.747 -15.807 -19.513 1.00 96.94 235 ALA A N 1
ATOM 1791 C CA . ALA A 1 235 ? 10.104 -15.342 -19.778 1.00 96.94 235 ALA A CA 1
ATOM 1792 C C . ALA A 1 235 ? 10.260 -13.821 -19.603 1.00 96.94 235 ALA A C 1
ATOM 1794 O O . ALA A 1 235 ? 11.342 -13.367 -19.224 1.00 96.94 235 ALA A O 1
ATOM 1795 N N . LEU A 1 236 ? 9.197 -13.042 -19.834 1.00 97.94 236 LEU A N 1
ATOM 1796 C CA . LEU A 1 236 ? 9.201 -11.584 -19.683 1.00 97.94 236 LEU A CA 1
ATOM 1797 C C . LEU A 1 236 ? 8.992 -11.112 -18.253 1.00 97.94 236 LEU A C 1
ATOM 1799 O O . LEU A 1 236 ? 9.251 -9.948 -17.973 1.00 97.94 236 LEU A O 1
ATOM 1803 N N . VAL A 1 237 ? 8.536 -11.979 -17.353 1.00 98.44 237 VAL A N 1
ATOM 1804 C CA . VAL A 1 237 ? 8.218 -11.616 -15.961 1.00 98.44 237 VAL A CA 1
ATOM 1805 C C . VAL A 1 237 ? 9.109 -12.336 -14.954 1.00 98.44 237 VAL A C 1
ATOM 1807 O O . VAL A 1 237 ? 9.019 -12.090 -13.755 1.00 98.44 237 VAL A O 1
ATOM 1810 N N . ARG A 1 238 ? 10.027 -13.184 -15.429 1.00 97.75 238 ARG A N 1
ATOM 1811 C CA . ARG A 1 238 ? 10.934 -13.993 -14.608 1.00 97.75 238 ARG A CA 1
ATOM 1812 C C . ARG A 1 238 ? 11.673 -13.190 -13.536 1.00 97.75 238 ARG A C 1
ATOM 1814 O O . ARG A 1 238 ? 11.772 -13.658 -12.407 1.00 97.75 238 ARG A O 1
ATOM 1821 N N . GLY A 1 239 ? 12.204 -12.006 -13.856 1.00 97.88 239 GLY A N 1
ATOM 1822 C CA . GLY A 1 239 ? 12.916 -11.192 -12.870 1.00 97.88 239 GLY A CA 1
ATOM 1823 C C . GLY A 1 239 ? 12.012 -10.735 -11.725 1.00 97.88 239 GLY A C 1
ATOM 1824 O O . GLY A 1 239 ? 12.402 -10.835 -10.561 1.00 97.88 239 GLY A O 1
ATOM 1825 N N . VAL A 1 240 ? 10.803 -10.263 -12.043 1.00 98.06 240 VAL A N 1
ATOM 1826 C CA . VAL A 1 240 ? 9.855 -9.761 -11.039 1.00 98.06 240 VAL A CA 1
ATOM 1827 C C . VAL A 1 240 ? 9.156 -10.892 -10.277 1.00 98.06 240 VAL A C 1
ATOM 1829 O O . VAL A 1 240 ? 8.919 -10.751 -9.081 1.00 98.06 240 VAL A O 1
ATOM 1832 N N . ASP A 1 241 ? 8.928 -12.052 -10.896 1.00 98.44 241 ASP A N 1
ATOM 1833 C CA . ASP A 1 241 ? 8.474 -13.246 -10.170 1.00 98.44 241 ASP A CA 1
ATOM 1834 C C . ASP A 1 241 ? 9.560 -13.755 -9.208 1.00 98.44 241 ASP A C 1
ATOM 1836 O O . ASP A 1 241 ? 9.289 -14.026 -8.042 1.00 98.44 241 ASP A O 1
ATOM 1840 N N . ALA A 1 242 ? 10.829 -13.774 -9.631 1.00 98.06 242 ALA A N 1
ATOM 1841 C CA . ALA A 1 242 ? 11.932 -14.102 -8.731 1.00 98.06 242 ALA A CA 1
ATOM 1842 C C . ALA A 1 242 ? 12.061 -13.102 -7.569 1.00 98.06 242 ALA A C 1
ATOM 1844 O O . ALA A 1 242 ? 12.551 -13.478 -6.504 1.00 98.06 242 ALA A O 1
ATOM 1845 N N . LEU A 1 243 ? 11.675 -11.829 -7.759 1.00 98.12 243 LEU A N 1
ATOM 1846 C CA . LEU A 1 243 ? 11.584 -10.844 -6.673 1.00 98.12 243 LEU A CA 1
ATOM 1847 C C . LEU A 1 243 ? 10.475 -11.216 -5.696 1.00 98.12 243 LEU A C 1
ATOM 1849 O O . LEU A 1 243 ? 10.742 -11.328 -4.506 1.00 98.12 243 LEU A O 1
ATOM 1853 N N . ARG A 1 244 ? 9.277 -11.512 -6.197 1.00 97.69 244 ARG A N 1
ATOM 1854 C CA . ARG A 1 244 ? 8.170 -11.989 -5.367 1.00 97.69 244 ARG A CA 1
ATOM 1855 C C . ARG A 1 244 ? 8.570 -13.179 -4.493 1.00 97.69 244 ARG A C 1
ATOM 1857 O O . ARG A 1 244 ? 8.331 -13.150 -3.291 1.00 97.69 244 ARG A O 1
ATOM 1864 N N . GLN A 1 245 ? 9.219 -14.195 -5.070 1.00 97.31 245 GLN A N 1
ATOM 1865 C CA . GLN A 1 245 ? 9.610 -15.411 -4.339 1.00 97.31 245 GLN A CA 1
ATOM 1866 C C . GLN A 1 245 ? 10.584 -15.154 -3.181 1.00 97.31 245 GLN A C 1
ATOM 1868 O O . GLN A 1 245 ? 10.577 -15.894 -2.202 1.00 97.31 245 GLN A O 1
ATOM 1873 N N . ARG A 1 246 ? 11.418 -14.110 -3.270 1.00 96.38 246 ARG A N 1
ATOM 1874 C CA . ARG A 1 246 ? 12.346 -13.714 -2.194 1.00 96.38 246 ARG A CA 1
ATOM 1875 C C . ARG A 1 246 ? 11.792 -12.624 -1.272 1.00 96.38 246 ARG A C 1
ATOM 1877 O O . ARG A 1 246 ? 12.479 -12.229 -0.340 1.00 96.38 246 ARG A O 1
ATOM 1884 N N . SER A 1 247 ? 10.583 -12.131 -1.534 1.00 95.00 247 SER A N 1
ATOM 1885 C CA . SER A 1 247 ? 9.904 -11.087 -0.756 1.00 95.00 247 SER A CA 1
ATOM 1886 C C . SER A 1 247 ? 8.710 -11.638 0.027 1.00 95.00 247 SER A C 1
ATOM 1888 O O . SER A 1 247 ? 7.759 -10.914 0.294 1.00 95.00 247 SER A O 1
ATOM 1890 N N . LEU A 1 248 ? 8.756 -12.921 0.399 1.00 90.12 248 LEU A N 1
ATOM 1891 C CA . LEU A 1 248 ? 7.713 -13.583 1.193 1.00 90.12 248 LEU A CA 1
ATOM 1892 C C . LEU A 1 248 ? 7.782 -13.243 2.692 1.00 90.12 248 LEU A C 1
ATOM 1894 O O . LEU A 1 248 ? 6.932 -13.698 3.458 1.00 90.12 248 LEU A O 1
ATOM 1898 N N . ASP A 1 249 ? 8.777 -12.455 3.106 1.00 86.25 249 ASP A N 1
ATOM 1899 C CA . ASP A 1 249 ? 8.901 -11.983 4.482 1.00 86.25 249 ASP A CA 1
ATOM 1900 C C . ASP A 1 249 ? 7.691 -11.114 4.887 1.00 86.25 249 ASP A C 1
ATOM 1902 O O . ASP A 1 249 ? 7.144 -10.372 4.056 1.00 86.25 249 ASP A O 1
ATOM 1906 N N . PRO A 1 250 ? 7.269 -11.155 6.167 1.00 83.38 250 PRO A N 1
ATOM 1907 C CA . PRO A 1 250 ? 6.170 -10.332 6.658 1.00 83.38 250 PRO A CA 1
ATOM 1908 C C . PRO A 1 250 ? 6.358 -8.839 6.353 1.00 83.38 250 PRO A C 1
ATOM 1910 O O . PRO A 1 250 ? 7.439 -8.275 6.522 1.00 83.38 250 PRO A O 1
ATOM 1913 N N . GLY A 1 251 ? 5.273 -8.187 5.931 1.00 87.25 251 GLY A N 1
ATOM 1914 C CA . GLY A 1 251 ? 5.237 -6.751 5.648 1.00 87.25 251 GLY A CA 1
ATOM 1915 C C . GLY A 1 251 ? 5.705 -6.338 4.250 1.00 87.25 251 GLY A C 1
ATOM 1916 O O . GLY A 1 251 ? 5.768 -5.144 3.965 1.00 87.25 251 GLY A O 1
ATOM 1917 N N . LEU A 1 252 ? 5.991 -7.290 3.360 1.00 93.75 252 LEU A N 1
ATOM 1918 C CA . LEU A 1 252 ? 6.314 -7.029 1.952 1.00 93.75 252 LEU A CA 1
ATOM 1919 C C . LEU A 1 252 ? 5.148 -7.350 1.000 1.00 93.75 252 LEU A C 1
ATOM 1921 O O . LEU A 1 252 ? 5.371 -7.609 -0.183 1.00 93.75 252 LEU A O 1
ATOM 1925 N N . ARG A 1 253 ? 3.897 -7.307 1.485 1.00 94.38 253 ARG A N 1
ATOM 1926 C CA . ARG A 1 253 ? 2.701 -7.657 0.695 1.00 94.38 253 ARG A CA 1
ATOM 1927 C C . ARG A 1 253 ? 2.609 -6.899 -0.624 1.00 94.38 253 ARG A C 1
ATOM 1929 O O . ARG A 1 253 ? 2.267 -7.496 -1.635 1.00 94.38 253 ARG A O 1
ATOM 1936 N N . ALA A 1 254 ? 2.977 -5.618 -0.659 1.00 95.81 254 ALA A N 1
ATOM 1937 C CA . ALA A 1 254 ? 2.956 -4.830 -1.894 1.00 95.81 254 ALA A CA 1
ATOM 1938 C C . ALA A 1 254 ? 3.805 -5.438 -3.038 1.00 95.81 254 ALA A C 1
ATOM 1940 O O . ALA A 1 254 ? 3.584 -5.105 -4.200 1.00 95.81 254 ALA A O 1
ATOM 1941 N N . LEU A 1 255 ? 4.766 -6.320 -2.728 1.00 96.94 255 LEU A N 1
ATOM 1942 C CA . LEU A 1 255 ? 5.605 -7.039 -3.697 1.00 96.94 255 LEU A CA 1
ATOM 1943 C C . LEU A 1 255 ? 5.089 -8.450 -4.029 1.00 96.94 255 LEU A C 1
ATOM 1945 O O . LEU A 1 255 ? 5.593 -9.078 -4.962 1.00 96.94 255 LEU A O 1
ATOM 1949 N N . THR A 1 256 ? 4.125 -8.968 -3.264 1.00 95.56 256 THR A N 1
ATOM 1950 C CA . THR A 1 256 ? 3.655 -10.359 -3.352 1.00 95.56 256 THR A CA 1
ATOM 1951 C C . THR A 1 256 ? 2.171 -10.512 -3.644 1.00 95.56 256 THR A C 1
ATOM 1953 O O . THR A 1 256 ? 1.771 -11.569 -4.128 1.00 95.56 256 THR A O 1
ATOM 1956 N N . ASP A 1 257 ? 1.373 -9.472 -3.421 1.00 95.06 257 ASP A N 1
ATOM 1957 C CA . ASP A 1 257 ? -0.014 -9.395 -3.859 1.00 95.06 257 ASP A CA 1
ATOM 1958 C C . ASP A 1 257 ? -0.072 -9.045 -5.346 1.00 95.06 257 ASP A C 1
ATOM 1960 O O . ASP A 1 257 ? 0.569 -8.090 -5.781 1.00 95.06 257 ASP A O 1
ATOM 1964 N N . GLY A 1 258 ? -0.809 -9.828 -6.135 1.00 96.25 258 GLY A N 1
ATOM 1965 C CA . GLY A 1 258 ? -0.783 -9.751 -7.597 1.00 96.25 258 GLY A CA 1
ATOM 1966 C C . GLY A 1 258 ? -1.393 -8.473 -8.143 1.00 96.25 258 GLY A C 1
ATOM 1967 O O . GLY A 1 258 ? -0.927 -7.950 -9.160 1.00 96.25 258 GLY A O 1
ATOM 1968 N N . SER A 1 259 ? -2.402 -7.942 -7.454 1.00 95.06 259 SER A N 1
ATOM 1969 C CA . SER A 1 259 ? -3.064 -6.717 -7.866 1.00 95.06 259 SER A CA 1
ATOM 1970 C C . SER A 1 259 ? -3.694 -5.983 -6.696 1.00 95.06 259 SER A C 1
ATOM 1972 O O . SER A 1 259 ? -4.498 -6.543 -5.960 1.00 95.06 259 SER A O 1
ATOM 1974 N N . PHE A 1 260 ? -3.400 -4.693 -6.591 1.00 94.19 260 PHE A N 1
ATOM 1975 C CA . PHE A 1 260 ? -3.980 -3.816 -5.582 1.00 94.19 260 PHE A CA 1
ATOM 1976 C C . PHE A 1 260 ? -4.116 -2.395 -6.124 1.00 94.19 260 PHE A C 1
ATOM 1978 O O . PHE A 1 260 ? -3.565 -2.042 -7.176 1.00 94.19 260 PHE A O 1
ATOM 1985 N N . GLY A 1 261 ? -4.928 -1.596 -5.441 1.00 92.56 261 GLY A N 1
ATOM 1986 C CA . GLY A 1 261 ? -5.203 -0.226 -5.838 1.00 92.56 261 GLY A CA 1
ATOM 1987 C C . GLY A 1 261 ? -4.267 0.779 -5.159 1.00 92.56 261 GLY A C 1
ATOM 1988 O O . GLY A 1 261 ? -3.649 0.492 -4.137 1.00 92.56 261 GLY A O 1
ATOM 1989 N N . GLY A 1 262 ? -4.107 1.954 -5.765 1.00 93.25 262 GLY A N 1
ATOM 1990 C CA . GLY A 1 262 ? -3.065 2.893 -5.360 1.00 93.25 262 GLY A CA 1
ATOM 1991 C C . GLY A 1 262 ? -3.012 4.149 -6.223 1.00 93.25 262 GLY A C 1
ATOM 1992 O O . GLY A 1 262 ? -3.481 4.148 -7.363 1.00 93.25 262 GLY A O 1
ATOM 1993 N N . PRO A 1 263 ? -2.408 5.238 -5.730 1.00 94.69 263 PRO A N 1
ATOM 1994 C CA . PRO A 1 263 ? -2.001 6.335 -6.594 1.00 94.69 263 PRO A CA 1
ATOM 1995 C C . PRO A 1 263 ? -0.823 5.893 -7.486 1.00 94.69 263 PRO A C 1
ATOM 1997 O O . PRO A 1 263 ? 0.044 5.127 -7.078 1.00 94.69 263 PRO A O 1
ATOM 2000 N N . GLU A 1 264 ? -0.751 6.402 -8.715 1.00 95.56 264 GLU A N 1
ATOM 2001 C CA . GLU A 1 264 ? 0.309 6.046 -9.674 1.00 95.56 264 GLU A CA 1
ATOM 2002 C C . GLU A 1 264 ? 1.754 6.221 -9.145 1.00 95.56 264 GLU A C 1
ATOM 2004 O O . GLU A 1 264 ? 2.593 5.359 -9.431 1.00 95.56 264 GLU A O 1
ATOM 2009 N N . PRO A 1 265 ? 2.084 7.256 -8.338 1.00 97.19 265 PRO A N 1
ATOM 2010 C CA . PRO A 1 265 ? 3.416 7.392 -7.753 1.00 97.19 265 PRO A CA 1
ATOM 2011 C C . PRO A 1 265 ? 3.858 6.204 -6.884 1.00 97.19 265 PRO A C 1
ATOM 2013 O O . PRO A 1 265 ? 5.037 5.844 -6.936 1.00 97.19 265 PRO A O 1
ATOM 2016 N N . LEU A 1 266 ? 2.942 5.552 -6.153 1.00 97.12 266 LEU A N 1
ATOM 2017 C CA . LEU A 1 266 ? 3.220 4.321 -5.399 1.00 97.12 266 LEU A CA 1
ATOM 2018 C C . LEU A 1 266 ? 3.733 3.227 -6.340 1.00 97.12 266 LEU A C 1
ATOM 2020 O O . LEU A 1 266 ? 4.790 2.640 -6.108 1.00 97.12 266 LEU A O 1
ATOM 2024 N N . PHE A 1 267 ? 3.030 2.998 -7.445 1.00 97.81 267 PHE A N 1
ATOM 2025 C CA . PHE A 1 267 ? 3.379 1.954 -8.407 1.00 97.81 267 PHE A CA 1
ATOM 2026 C C . PHE A 1 267 ? 4.641 2.273 -9.197 1.00 97.81 267 PHE A C 1
ATOM 2028 O O . PHE A 1 267 ? 5.473 1.391 -9.401 1.00 97.81 267 PHE A O 1
ATOM 2035 N N . THR A 1 268 ? 4.857 3.542 -9.557 1.00 98.12 268 THR A N 1
ATOM 2036 C CA . THR A 1 268 ? 6.147 3.981 -10.104 1.00 98.12 268 THR A CA 1
ATOM 2037 C C . THR A 1 268 ? 7.285 3.666 -9.136 1.00 98.12 268 THR A C 1
ATOM 2039 O O . THR A 1 268 ? 8.334 3.179 -9.564 1.00 98.12 268 THR A O 1
ATOM 2042 N N . ARG A 1 269 ? 7.105 3.927 -7.837 1.00 97.88 269 ARG A N 1
ATOM 2043 C CA . ARG A 1 269 ? 8.131 3.666 -6.823 1.00 97.88 269 ARG A CA 1
ATOM 2044 C C . ARG A 1 269 ? 8.408 2.170 -6.664 1.00 97.88 269 ARG A C 1
ATOM 2046 O O . ARG A 1 269 ? 9.571 1.775 -6.698 1.00 97.88 269 ARG A O 1
ATOM 2053 N N . LEU A 1 270 ? 7.370 1.340 -6.572 1.00 98.44 270 LEU A N 1
ATOM 2054 C CA . LEU A 1 270 ? 7.504 -0.121 -6.502 1.00 98.44 270 LEU A CA 1
ATOM 2055 C C . LEU A 1 270 ? 8.167 -0.701 -7.757 1.00 98.44 270 LEU A C 1
ATOM 2057 O O . LEU A 1 270 ? 9.059 -1.542 -7.659 1.00 98.44 270 LEU A O 1
ATOM 2061 N N . ALA A 1 271 ? 7.790 -0.218 -8.941 1.00 98.69 271 ALA A N 1
ATOM 2062 C CA . ALA A 1 271 ? 8.365 -0.694 -10.190 1.00 98.69 271 ALA A CA 1
ATOM 2063 C C . ALA A 1 271 ? 9.847 -0.317 -10.340 1.00 98.69 271 ALA A C 1
ATOM 2065 O O . ALA A 1 271 ? 10.636 -1.104 -10.864 1.00 98.69 271 ALA A O 1
ATOM 2066 N N . ARG A 1 272 ? 10.255 0.865 -9.857 1.00 98.56 272 ARG A N 1
ATOM 2067 C CA . ARG A 1 272 ? 11.671 1.266 -9.829 1.00 98.56 272 ARG A CA 1
ATOM 2068 C C . ARG A 1 272 ? 12.478 0.417 -8.855 1.00 98.56 272 ARG A C 1
ATOM 2070 O O . ARG A 1 272 ? 13.549 -0.057 -9.227 1.00 98.56 272 ARG A O 1
ATOM 2077 N N . HIS A 1 273 ? 11.942 0.171 -7.662 1.00 98.56 273 HIS A N 1
ATOM 2078 C CA . HIS A 1 273 ? 12.534 -0.763 -6.708 1.00 98.56 273 HIS A CA 1
ATOM 2079 C C . HIS A 1 273 ? 12.738 -2.147 -7.340 1.00 98.56 273 HIS A C 1
ATOM 2081 O O . HIS A 1 273 ? 13.849 -2.674 -7.326 1.00 98.56 273 HIS A O 1
ATOM 2087 N N . ALA A 1 274 ? 11.714 -2.687 -8.009 1.00 98.62 274 ALA A N 1
ATOM 2088 C CA . ALA A 1 274 ? 11.815 -3.965 -8.709 1.00 98.62 274 ALA A CA 1
ATOM 2089 C C . ALA A 1 274 ? 12.849 -3.949 -9.852 1.00 98.62 274 ALA A C 1
ATOM 2091 O O . ALA A 1 274 ? 13.590 -4.917 -10.040 1.00 98.62 274 ALA A O 1
ATOM 2092 N N . ALA A 1 275 ? 12.955 -2.853 -10.607 1.00 98.56 275 ALA A N 1
ATOM 2093 C CA . ALA A 1 275 ? 13.978 -2.708 -11.641 1.00 98.56 275 ALA A CA 1
ATOM 2094 C C . ALA A 1 275 ? 15.402 -2.734 -11.052 1.00 98.56 275 ALA A C 1
ATOM 2096 O O . ALA A 1 275 ? 16.283 -3.380 -11.621 1.00 98.56 275 ALA A O 1
ATOM 2097 N N . VAL A 1 276 ? 15.636 -2.095 -9.900 1.00 98.56 276 VAL A N 1
ATOM 2098 C CA . VAL A 1 276 ? 16.923 -2.171 -9.185 1.00 98.56 276 VAL A CA 1
ATOM 2099 C C . VAL A 1 276 ? 17.194 -3.581 -8.673 1.00 98.56 276 VAL A C 1
ATOM 2101 O O . VAL A 1 276 ? 18.225 -4.158 -9.009 1.00 98.56 276 VAL A O 1
ATOM 2104 N N . GLU A 1 277 ? 16.265 -4.160 -7.915 1.00 98.44 277 GLU A N 1
ATOM 2105 C CA . GLU A 1 277 ? 16.419 -5.481 -7.290 1.00 98.44 277 GLU A CA 1
ATOM 2106 C C . GLU A 1 277 ? 16.606 -6.610 -8.310 1.00 98.44 277 GLU A C 1
ATOM 2108 O O . GLU A 1 277 ? 17.173 -7.655 -8.002 1.00 98.44 277 GLU A O 1
ATOM 2113 N N . THR A 1 278 ? 16.128 -6.425 -9.541 1.00 98.06 278 THR A N 1
ATOM 2114 C CA . THR A 1 278 ? 16.317 -7.396 -10.625 1.00 98.06 278 THR A CA 1
ATOM 2115 C C . THR A 1 278 ? 17.524 -7.094 -11.510 1.00 98.06 278 THR A C 1
ATOM 2117 O O . THR A 1 278 ? 17.747 -7.814 -12.480 1.00 98.06 278 THR A O 1
ATOM 2120 N N . GLY A 1 279 ? 18.307 -6.053 -11.214 1.00 97.81 279 GLY A N 1
ATOM 2121 C CA . GLY A 1 279 ? 19.527 -5.715 -11.950 1.00 97.81 279 GLY A CA 1
ATOM 2122 C C . GLY A 1 279 ? 19.280 -5.119 -13.339 1.00 97.81 279 GLY A C 1
ATOM 2123 O O . GLY A 1 279 ? 20.078 -5.328 -14.250 1.00 97.81 279 GLY A O 1
ATOM 2124 N N . ALA A 1 280 ? 18.162 -4.423 -13.546 1.00 98.12 280 ALA A N 1
ATOM 2125 C CA . ALA A 1 280 ? 17.890 -3.731 -14.803 1.00 98.12 280 ALA A CA 1
ATOM 2126 C C . ALA A 1 280 ? 18.821 -2.518 -15.002 1.00 98.12 280 ALA A C 1
ATOM 2128 O O . ALA A 1 280 ? 19.371 -1.954 -14.053 1.00 98.12 280 ALA A O 1
ATOM 2129 N N . HIS A 1 281 ? 18.961 -2.059 -16.246 1.00 97.12 281 HIS A N 1
ATOM 2130 C CA . HIS A 1 281 ? 19.660 -0.807 -16.555 1.00 97.12 281 HIS A CA 1
ATOM 2131 C C . HIS A 1 281 ? 18.849 0.427 -16.150 1.00 97.12 281 HIS A C 1
ATOM 2133 O O . HIS A 1 281 ? 19.433 1.478 -15.868 1.00 97.12 281 HIS A O 1
ATOM 2139 N N . GLY A 1 282 ? 17.526 0.281 -16.099 1.00 97.25 282 GLY A N 1
ATOM 2140 C CA . GLY A 1 282 ? 16.579 1.255 -15.587 1.00 97.25 282 GLY A CA 1
ATOM 2141 C C . GLY A 1 282 ? 15.143 0.868 -15.918 1.00 97.25 282 GLY A C 1
ATOM 2142 O O . GLY A 1 282 ? 14.884 -0.224 -16.427 1.00 97.25 282 GLY A O 1
ATOM 2143 N N . LEU A 1 283 ? 14.212 1.768 -15.612 1.00 98.12 283 LEU A N 1
ATOM 2144 C CA . LEU A 1 283 ? 12.784 1.560 -15.814 1.00 98.12 283 LEU A CA 1
ATOM 2145 C C . LEU A 1 283 ? 12.247 2.540 -16.857 1.00 98.12 283 LEU A C 1
ATOM 2147 O O . LEU A 1 283 ? 12.381 3.754 -16.691 1.00 98.12 283 LEU A O 1
ATOM 2151 N N . TYR A 1 284 ? 11.578 2.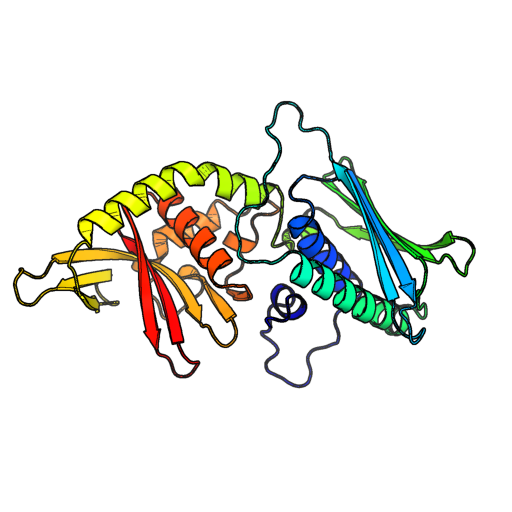021 -17.882 1.00 97.88 284 TYR A N 1
ATOM 2152 C CA . TYR A 1 284 ? 10.791 2.825 -18.808 1.00 97.88 284 TYR A CA 1
ATOM 2153 C C . TYR A 1 284 ? 9.299 2.755 -18.463 1.00 97.88 284 TYR A C 1
ATOM 2155 O O . TYR A 1 284 ? 8.764 1.684 -18.179 1.00 97.88 284 TYR A O 1
ATOM 2163 N N . ARG A 1 285 ? 8.629 3.912 -18.491 1.00 97.25 285 ARG A N 1
ATOM 2164 C CA . ARG A 1 285 ? 7.180 4.056 -18.276 1.00 97.25 285 ARG A CA 1
ATOM 2165 C C . ARG A 1 285 ? 6.510 4.224 -19.636 1.00 97.25 285 ARG A C 1
ATOM 2167 O O . ARG A 1 285 ? 6.493 5.329 -20.173 1.00 97.25 285 ARG A O 1
ATOM 2174 N N . ALA A 1 286 ? 5.995 3.132 -20.191 1.00 96.88 286 ALA A N 1
ATOM 2175 C CA . ALA A 1 286 ? 5.347 3.116 -21.495 1.00 96.88 286 ALA A CA 1
ATOM 2176 C C . ALA A 1 286 ? 3.841 3.399 -21.352 1.00 96.88 286 ALA A C 1
ATOM 2178 O O . ALA A 1 286 ? 3.123 2.555 -20.810 1.00 96.88 286 ALA A O 1
ATOM 2179 N N . PRO A 1 287 ? 3.328 4.554 -21.814 1.00 96.44 287 PRO A N 1
ATOM 2180 C CA . PRO A 1 287 ? 1.894 4.808 -21.796 1.00 96.44 287 PRO A CA 1
ATOM 2181 C C . PRO A 1 287 ? 1.163 3.856 -22.750 1.00 96.44 287 PRO A C 1
ATOM 2183 O O . PRO A 1 287 ? 1.639 3.589 -23.854 1.00 96.44 287 PRO A O 1
ATOM 2186 N N . PHE A 1 288 ? -0.015 3.386 -22.349 1.00 94.75 288 PHE A N 1
ATOM 2187 C CA . PHE A 1 288 ? -0.903 2.593 -23.197 1.00 94.75 288 PHE A CA 1
ATOM 2188 C C . PHE A 1 288 ? -2.362 3.027 -23.044 1.00 94.75 288 PHE A C 1
ATOM 2190 O O . PHE A 1 288 ? -2.726 3.788 -22.146 1.00 94.75 288 PHE A O 1
ATOM 2197 N N . SER A 1 289 ? -3.204 2.562 -23.962 1.00 93.19 289 SER A N 1
ATOM 2198 C CA . SER A 1 289 ? -4.658 2.712 -23.894 1.00 93.19 289 SER A CA 1
ATOM 2199 C C . SER A 1 289 ? -5.304 1.336 -23.965 1.00 93.19 289 SER A C 1
ATOM 2201 O O . SER A 1 289 ? -4.840 0.468 -24.701 1.00 93.19 289 SER A O 1
ATOM 2203 N N . SER A 1 290 ? -6.365 1.145 -23.193 1.00 85.12 290 SER A N 1
ATOM 2204 C CA . SER A 1 290 ? -7.151 -0.083 -23.121 1.00 85.12 290 SER A CA 1
ATOM 2205 C C . SER A 1 290 ? -8.643 0.243 -23.114 1.00 85.12 290 SER A C 1
ATOM 2207 O O . SER A 1 290 ? -9.037 1.408 -23.043 1.00 85.12 290 SER A O 1
ATOM 2209 N N . THR A 1 291 ? -9.483 -0.788 -23.141 1.00 84.50 291 THR A N 1
ATOM 2210 C CA . THR A 1 291 ? -10.932 -0.645 -22.938 1.00 84.50 291 THR A CA 1
ATOM 2211 C C . THR A 1 291 ? -11.288 -0.094 -21.554 1.00 84.50 291 THR A C 1
ATOM 2213 O O . THR A 1 291 ? -12.352 0.493 -21.401 1.00 84.50 291 THR A O 1
ATOM 2216 N N . GLN A 1 292 ? -10.392 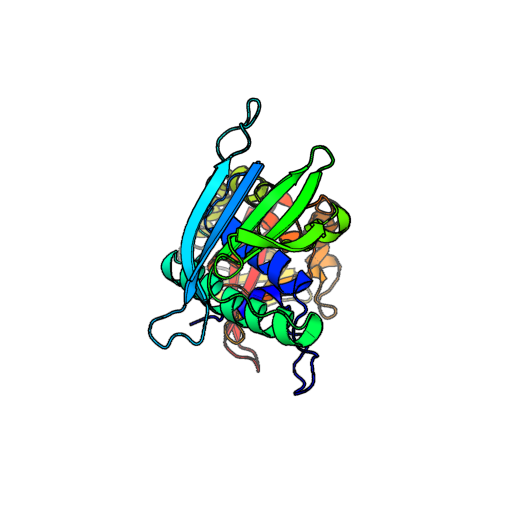-0.235 -20.573 1.00 80.50 292 GLN A N 1
ATOM 2217 C CA . GLN A 1 292 ? -10.521 0.304 -19.216 1.00 80.50 292 GLN A CA 1
ATOM 2218 C C . GLN A 1 292 ? -9.871 1.694 -19.073 1.00 80.50 292 GLN A C 1
ATOM 2220 O O . GLN A 1 292 ? -9.681 2.187 -17.973 1.00 80.50 292 GLN A O 1
ATOM 2225 N N . GLY A 1 293 ? -9.500 2.347 -20.178 1.00 88.38 293 GLY A N 1
ATOM 2226 C CA . GLY A 1 293 ? -8.910 3.684 -20.162 1.00 88.38 293 GLY A CA 1
ATOM 2227 C C . GLY A 1 293 ? -7.394 3.690 -20.349 1.00 88.38 293 GLY A C 1
ATOM 2228 O O . GLY A 1 293 ? -6.808 2.785 -20.953 1.00 88.38 293 GLY A O 1
ATOM 2229 N N . LYS A 1 294 ? -6.755 4.774 -19.904 1.00 95.31 294 LYS A N 1
ATOM 2230 C CA . LYS A 1 294 ? -5.315 5.005 -20.080 1.00 95.31 294 LYS A CA 1
ATOM 2231 C C . LYS A 1 294 ? -4.522 4.351 -18.954 1.00 95.31 294 LYS A C 1
ATOM 2233 O O . LYS A 1 294 ? -4.983 4.269 -17.819 1.00 95.31 294 LYS A O 1
ATOM 2238 N N . GLY A 1 295 ? -3.308 3.922 -19.271 1.00 96.56 295 GLY A N 1
ATOM 2239 C CA . GLY A 1 295 ? -2.443 3.256 -18.310 1.00 96.56 295 GLY A CA 1
ATOM 2240 C C . GLY A 1 295 ? -0.962 3.417 -18.610 1.00 96.56 295 GLY A C 1
ATOM 2241 O O . GLY A 1 295 ? -0.560 4.056 -19.586 1.00 96.56 295 GLY A O 1
ATOM 2242 N N . ILE A 1 296 ? -0.149 2.824 -17.743 1.00 97.88 296 ILE A N 1
ATOM 2243 C CA . ILE A 1 296 ? 1.309 2.793 -17.839 1.00 97.88 296 ILE A CA 1
ATOM 2244 C C . ILE A 1 296 ? 1.775 1.350 -17.688 1.00 97.88 296 ILE A C 1
ATOM 2246 O O . ILE A 1 296 ? 1.471 0.701 -16.692 1.00 97.88 296 ILE A O 1
ATOM 2250 N N . MET A 1 297 ? 2.532 0.850 -18.660 1.00 97.94 297 MET A N 1
ATOM 2251 C CA . MET A 1 297 ? 3.336 -0.358 -18.506 1.00 97.94 297 MET A CA 1
ATOM 2252 C C . MET A 1 297 ? 4.716 0.027 -17.985 1.00 97.94 297 MET A C 1
ATOM 2254 O O . MET A 1 297 ? 5.349 0.967 -18.474 1.00 97.94 297 MET A O 1
ATOM 2258 N N . TYR A 1 298 ? 5.197 -0.722 -17.005 1.00 98.62 298 TYR A N 1
ATOM 2259 C CA . TYR A 1 298 ? 6.501 -0.526 -16.397 1.00 98.62 298 TYR A CA 1
ATOM 2260 C C . TYR A 1 298 ? 7.462 -1.582 -16.940 1.00 98.62 298 TYR A C 1
ATOM 2262 O O . TYR A 1 298 ? 7.314 -2.773 -16.666 1.00 98.62 298 TYR A O 1
ATOM 2270 N N . LEU A 1 299 ? 8.433 -1.142 -17.740 1.00 98.62 299 LEU A N 1
ATOM 2271 C CA . LEU A 1 299 ? 9.366 -2.012 -18.454 1.00 98.62 299 LEU A CA 1
ATOM 2272 C C . LEU A 1 299 ? 10.760 -1.894 -17.831 1.00 98.62 299 LEU A C 1
ATOM 2274 O O . LEU A 1 299 ? 11.381 -0.830 -17.883 1.00 98.62 299 LEU A O 1
ATOM 2278 N N . ALA A 1 300 ? 11.265 -2.979 -17.252 1.00 98.50 300 ALA A N 1
ATOM 2279 C CA . ALA A 1 300 ? 12.636 -3.064 -16.765 1.00 98.50 300 ALA A CA 1
ATOM 2280 C C . ALA A 1 300 ? 13.575 -3.324 -17.950 1.00 98.50 300 ALA A C 1
ATOM 2282 O O . ALA A 1 300 ? 13.567 -4.408 -18.532 1.00 98.50 300 ALA A O 1
ATOM 2283 N N . LEU A 1 301 ? 14.383 -2.332 -18.320 1.00 98.25 301 LEU A N 1
ATOM 2284 C CA . LEU A 1 301 ? 15.264 -2.404 -19.486 1.00 98.25 301 LEU A CA 1
ATOM 2285 C C . LEU A 1 301 ? 16.483 -3.287 -19.189 1.00 98.25 301 LEU A C 1
ATOM 2287 O O . LEU A 1 301 ? 17.238 -3.041 -18.247 1.00 98.25 301 LEU A O 1
ATOM 2291 N N . ARG A 1 302 ? 16.676 -4.323 -20.006 1.00 97.12 302 ARG A N 1
ATOM 2292 C CA . ARG A 1 302 ? 17.762 -5.315 -19.908 1.00 97.12 302 ARG A CA 1
ATOM 2293 C C . ARG A 1 302 ? 18.936 -5.014 -20.835 1.00 97.12 302 ARG A C 1
ATOM 2295 O O . ARG A 1 302 ? 19.988 -5.622 -20.683 1.00 97.12 302 ARG A O 1
ATOM 2302 N N . SER A 1 303 ? 18.767 -4.084 -21.769 1.00 93.81 303 SER A N 1
ATOM 2303 C CA . SER A 1 303 ? 19.837 -3.537 -22.604 1.00 93.81 303 SER A CA 1
ATOM 2304 C C . SER A 1 303 ? 19.550 -2.074 -22.951 1.00 93.81 303 SER A C 1
ATOM 2306 O O . SER A 1 303 ? 18.404 -1.636 -22.840 1.00 93.81 303 SER A O 1
ATOM 2308 N N . LEU A 1 304 ? 20.589 -1.355 -23.379 1.00 86.62 304 LEU A N 1
ATOM 2309 C CA . LEU A 1 304 ? 20.549 -0.017 -23.984 1.00 86.62 304 LEU A CA 1
ATOM 2310 C C . LEU A 1 304 ? 21.255 -0.050 -25.347 1.00 86.62 304 LEU A C 1
ATOM 2312 O O . LEU A 1 304 ? 21.978 -1.044 -25.586 1.00 86.62 304 LEU A O 1
#

Foldseek 3Di:
DALLLQQLVFPPPPDPDDDQDALLSLVLSLVLLVCLVVVAAFQKWKFWWAQDPVSLFTATDDTDTHGDPDPPDDGQDNDPFPDDPVSSRVNSRVSRRSSQVNCCVPVVDGARGWMWMWGADPQRKIKIFTFHVVVVRDTPDIDIGHLVRLLSRQRHNVQSVLLVVCVVVQVVLVVVVCVVCVPFDDWDDDLVQQWIWTDDPPDDIDIFHWAWQWKADVVVQKIFGQVLDPVHDCVRRVLLVVVLVVQSHRNNNNSPPGMGHGHVSNVVSVLQSSLVSSVASHWDWDWDADPSGIMTTIIRTNGD

pLDDT: mean 92.02, std 10.93, range [36.31, 98.69]

Secondary structure (DSSP, 8-state):
---HHHHHTT----STTPPPPPHHHHHHHHHHHHHHH--SPEEEEEEEEEE-TTSSSEEEEEEEEEE---SSPPPPPPP--S--HHHHHHHHHHHHHHHHHHHHHHHS---SSEEEEEEE-TTS-EEEEEEETTTTSEEEEEEEE-HHHHTT-SS-HHHHHHHHHHHHHHHHHHHHHHHHTTT--EEEEETTTTEEEEEETTEEEEEEEEEEEEEEETTTTEEEEGGG-TTS-HHHHHHHHHHHHH--STT-HHHHSSEEE--HHHHHHHHHHHHHHTT-SEEEEEEEEETTEEEEEEEEES--